Protein AF-A0A7S3DMK3-F1 (afdb_monomer_lite)

Sequence (253 aa):
VTKEFLLTFVSDYLVAIWSIFPALMHVLTNPRCPRPVLLVAVDFLQELINHARIGVVGQVDLEDDEEAIPTIRAVLVSMPDAVLDRLVDLLYVPRLGPDSLEYLDPVHNIVTRVTTLKLLGGYDATIDTDVRDRTLDVLVPLLELDSPRMAARLGKSPSGVRTRLWDALVPILTSGVGRNEATVLGAQLFRELSKAPENRSGLEYVQSRLVELASRDNRVAHLVWNHLYPIPSNDVVGGEEEADGGDGTELVA

Structure (mmCIF, N/CA/C/O backbone):
data_AF-A0A7S3DMK3-F1
#
_entry.id   AF-A0A7S3DMK3-F1
#
loop_
_atom_site.group_PDB
_atom_site.id
_atom_site.type_symbol
_atom_site.label_atom_id
_atom_site.label_alt_id
_atom_site.label_comp_id
_atom_site.label_asym_id
_atom_site.label_entity_id
_atom_site.label_seq_id
_atom_site.pdbx_PDB_ins_code
_atom_site.Cartn_x
_atom_site.Cartn_y
_atom_site.Cartn_z
_atom_site.occupancy
_atom_site.B_iso_or_equiv
_atom_site.auth_seq_id
_atom_site.auth_comp_id
_atom_site.auth_asym_id
_atom_site.auth_atom_id
_atom_site.pdbx_PDB_model_num
ATOM 1 N N . VAL A 1 1 ? 13.768 8.794 -34.260 1.00 58.84 1 VAL A N 1
ATOM 2 C CA . VAL A 1 1 ? 13.003 8.055 -33.232 1.00 58.84 1 VAL A CA 1
ATOM 3 C C . VAL A 1 1 ? 12.456 9.076 -32.249 1.00 58.84 1 VAL A C 1
ATOM 5 O O . VAL A 1 1 ? 13.198 9.984 -31.898 1.00 58.84 1 VAL A O 1
ATOM 8 N N . THR A 1 2 ? 11.169 9.034 -31.898 1.00 78.50 2 THR A N 1
ATOM 9 C CA . THR A 1 2 ? 10.600 9.999 -30.941 1.00 78.50 2 THR A CA 1
ATOM 10 C C . THR A 1 2 ? 10.863 9.543 -29.508 1.00 78.50 2 THR A C 1
ATOM 12 O O . THR A 1 2 ? 10.897 8.347 -29.223 1.00 78.50 2 THR A O 1
ATOM 15 N N . LYS A 1 3 ? 11.023 10.501 -28.590 1.00 68.38 3 LYS A N 1
ATOM 16 C CA . LYS A 1 3 ? 11.179 10.236 -27.151 1.00 68.38 3 LYS A CA 1
ATOM 17 C C . LYS A 1 3 ? 10.037 9.379 -26.593 1.00 68.38 3 LYS A C 1
ATOM 19 O O . LYS A 1 3 ? 10.277 8.490 -25.790 1.00 68.38 3 LYS A O 1
ATOM 24 N N . GLU A 1 4 ? 8.811 9.628 -27.047 1.00 67.06 4 GLU A N 1
ATOM 25 C CA . GLU A 1 4 ? 7.634 8.843 -26.656 1.00 67.06 4 GLU A CA 1
ATOM 26 C C . GLU A 1 4 ? 7.750 7.377 -27.080 1.00 67.06 4 GLU A C 1
ATOM 28 O O . GLU A 1 4 ? 7.487 6.497 -26.271 1.00 67.06 4 GLU A O 1
ATOM 33 N N . PHE A 1 5 ? 8.225 7.103 -28.299 1.00 74.06 5 PHE A N 1
ATOM 34 C CA . PHE A 1 5 ? 8.414 5.733 -28.775 1.00 74.06 5 PHE A CA 1
ATOM 35 C C . PHE A 1 5 ? 9.453 4.972 -27.939 1.00 74.06 5 PHE A C 1
ATOM 37 O O . PHE A 1 5 ? 9.214 3.825 -27.572 1.00 74.06 5 PHE A O 1
ATOM 44 N N . LEU A 1 6 ? 10.576 5.616 -27.598 1.00 67.25 6 LEU A N 1
ATOM 45 C CA . LEU A 1 6 ? 11.609 5.015 -26.745 1.00 67.25 6 LEU A CA 1
ATOM 46 C C . LEU A 1 6 ? 11.085 4.724 -25.337 1.00 67.25 6 LEU A C 1
ATOM 48 O O . LEU A 1 6 ? 11.311 3.638 -24.816 1.00 67.25 6 LEU A O 1
ATOM 52 N N . LEU A 1 7 ? 10.335 5.654 -24.741 1.00 69.06 7 LEU A N 1
ATOM 53 C CA . LEU A 1 7 ? 9.740 5.455 -23.418 1.00 69.06 7 LEU A CA 1
ATOM 54 C C . LEU A 1 7 ? 8.737 4.298 -23.404 1.00 69.06 7 LEU A C 1
ATOM 56 O O . LEU A 1 7 ? 8.765 3.487 -22.481 1.00 69.06 7 LEU A O 1
ATOM 60 N N . THR A 1 8 ? 7.881 4.193 -24.423 1.00 71.81 8 THR A N 1
ATOM 61 C CA . THR A 1 8 ? 6.932 3.078 -24.537 1.00 71.81 8 THR A CA 1
ATOM 62 C C . THR A 1 8 ? 7.661 1.751 -24.725 1.00 71.81 8 THR A C 1
ATOM 64 O O . THR A 1 8 ? 7.401 0.810 -23.984 1.00 71.81 8 THR A O 1
ATOM 67 N N . PHE A 1 9 ? 8.633 1.687 -25.638 1.00 74.75 9 PHE A N 1
ATOM 68 C CA . PHE A 1 9 ? 9.391 0.465 -25.908 1.00 74.75 9 PHE A CA 1
ATOM 69 C C . PHE A 1 9 ? 10.177 -0.028 -24.682 1.00 74.75 9 PHE A C 1
ATOM 71 O O . PHE A 1 9 ? 10.144 -1.213 -24.354 1.00 74.75 9 PHE A O 1
ATOM 78 N N . VAL A 1 10 ? 10.844 0.881 -23.965 1.00 69.62 10 VAL A N 1
ATOM 79 C CA . VAL A 1 10 ? 11.586 0.554 -22.737 1.00 69.62 10 VAL A CA 1
ATOM 80 C C . VAL A 1 10 ? 10.637 0.130 -21.614 1.00 69.62 10 VAL A C 1
ATOM 82 O O . VAL A 1 10 ? 10.927 -0.833 -20.907 1.00 69.62 10 VAL A O 1
ATOM 85 N N . SER A 1 11 ? 9.483 0.789 -21.471 1.00 68.00 11 SER A N 1
ATOM 86 C CA . SER A 1 11 ? 8.443 0.382 -20.518 1.00 68.00 11 SER A CA 1
ATOM 87 C C . SER A 1 11 ? 7.950 -1.039 -20.802 1.00 68.00 11 SER A C 1
ATOM 89 O O . SER A 1 11 ? 7.892 -1.862 -19.891 1.00 68.00 11 SER A O 1
ATOM 91 N N . ASP A 1 12 ? 7.658 -1.360 -22.062 1.00 71.94 12 ASP A N 1
ATOM 92 C CA . ASP A 1 12 ? 7.199 -2.693 -22.466 1.00 71.94 12 ASP A CA 1
ATOM 93 C C . ASP A 1 12 ? 8.272 -3.762 -22.208 1.00 71.94 12 ASP A C 1
ATOM 95 O O . ASP A 1 12 ? 7.970 -4.855 -21.722 1.00 71.94 12 ASP A O 1
ATOM 99 N N . TYR A 1 13 ? 9.544 -3.436 -22.456 1.00 71.38 13 TYR A N 1
ATOM 100 C CA . TYR A 1 13 ? 10.673 -4.319 -22.164 1.00 71.38 13 TYR A CA 1
ATOM 101 C C . TYR A 1 13 ? 10.862 -4.562 -20.656 1.00 71.38 13 TYR A C 1
ATOM 103 O O . TYR A 1 13 ? 11.095 -5.690 -20.220 1.00 71.38 13 TYR A O 1
ATOM 111 N N . LEU A 1 14 ? 10.699 -3.529 -19.828 1.00 68.25 14 LEU A N 1
ATOM 112 C CA . LEU A 1 14 ? 10.752 -3.640 -18.368 1.00 68.25 14 LEU A CA 1
ATOM 113 C C . LEU A 1 14 ? 9.585 -4.461 -17.802 1.00 68.25 14 LEU A C 1
ATOM 115 O O . LEU A 1 14 ? 9.780 -5.276 -16.896 1.00 68.25 14 LEU A O 1
ATOM 119 N N . VAL A 1 15 ? 8.387 -4.310 -18.370 1.00 66.62 15 VAL A N 1
ATOM 120 C CA . VAL A 1 15 ? 7.235 -5.172 -18.067 1.00 66.62 15 VAL A CA 1
ATOM 121 C C . VAL A 1 15 ? 7.526 -6.621 -18.476 1.00 66.62 15 VAL A C 1
ATOM 123 O O . VAL A 1 15 ? 7.212 -7.549 -17.726 1.00 66.62 15 VAL A O 1
ATOM 126 N N . ALA A 1 16 ? 8.199 -6.839 -19.610 1.00 62.66 16 ALA A N 1
ATOM 127 C CA . ALA A 1 16 ? 8.647 -8.168 -20.012 1.00 62.66 16 ALA A CA 1
ATOM 128 C C . ALA A 1 16 ? 9.661 -8.761 -19.015 1.00 62.66 16 ALA A C 1
ATOM 130 O O . ALA A 1 16 ? 9.569 -9.946 -18.708 1.00 62.66 16 ALA A O 1
ATOM 131 N N . ILE A 1 17 ? 10.554 -7.975 -18.408 1.00 67.56 17 ILE A N 1
ATOM 132 C CA . ILE A 1 17 ? 11.454 -8.476 -17.351 1.00 67.56 17 ILE A CA 1
ATOM 133 C C . ILE A 1 17 ? 10.680 -8.943 -16.112 1.00 67.56 17 ILE A C 1
ATOM 135 O O . ILE A 1 17 ? 11.010 -9.981 -15.541 1.00 67.56 17 ILE A O 1
ATOM 139 N N . TRP A 1 18 ? 9.596 -8.269 -15.727 1.00 72.06 18 TRP A N 1
ATOM 140 C CA . TRP A 1 18 ? 8.711 -8.773 -14.666 1.00 72.06 18 TRP A CA 1
ATOM 141 C C . TRP A 1 18 ? 8.065 -10.118 -15.011 1.00 72.06 18 TRP A C 1
ATOM 143 O O . TRP A 1 18 ? 7.838 -10.938 -14.119 1.00 72.06 18 TRP A O 1
ATOM 153 N N . SER A 1 19 ? 7.837 -10.391 -16.298 1.00 59.78 19 SER A N 1
ATOM 154 C CA . SER A 1 19 ? 7.392 -11.709 -16.760 1.00 59.78 19 SER A CA 1
ATOM 155 C C . SER A 1 19 ? 8.470 -12.800 -16.635 1.00 59.78 19 SER A C 1
ATOM 157 O O . SER A 1 19 ? 8.120 -13.978 -16.587 1.00 59.78 19 SER A O 1
ATOM 159 N N . ILE A 1 20 ? 9.753 -12.421 -16.500 1.00 59.00 20 ILE A N 1
ATOM 160 C CA . ILE A 1 20 ? 10.900 -13.308 -16.204 1.00 59.00 20 ILE A CA 1
ATOM 161 C C . ILE A 1 20 ? 10.994 -13.640 -14.701 1.00 59.00 20 ILE A C 1
ATOM 163 O O . ILE A 1 20 ? 11.595 -14.650 -14.335 1.00 59.00 20 ILE A O 1
ATOM 167 N N . PHE A 1 21 ? 10.283 -12.907 -13.831 1.00 69.44 21 PHE A N 1
ATOM 168 C CA . PHE A 1 21 ? 10.034 -13.275 -12.427 1.00 69.44 21 PHE A CA 1
ATOM 169 C C . PHE A 1 21 ? 8.645 -13.926 -12.213 1.00 69.44 21 PHE A C 1
ATOM 171 O O . PHE A 1 21 ? 7.931 -13.554 -11.271 1.00 69.44 21 PHE A O 1
ATOM 178 N N . PRO A 1 22 ? 8.201 -14.908 -13.030 1.00 70.00 22 PRO A N 1
ATOM 179 C CA . PRO A 1 22 ? 6.818 -15.369 -13.011 1.00 70.00 22 PRO A CA 1
ATOM 180 C C . PRO A 1 22 ? 6.451 -16.032 -11.683 1.00 70.00 22 PRO A C 1
ATOM 182 O O . PRO A 1 22 ? 5.289 -15.995 -11.296 1.00 70.00 22 PRO A O 1
ATOM 185 N N . ALA A 1 23 ? 7.423 -16.578 -10.944 1.00 76.12 23 ALA A N 1
ATOM 186 C CA . ALA A 1 23 ? 7.190 -17.138 -9.617 1.00 76.12 23 ALA A CA 1
ATOM 187 C C . ALA A 1 23 ? 6.746 -16.066 -8.607 1.00 76.12 23 ALA A C 1
ATOM 189 O O . ALA A 1 23 ? 5.749 -16.262 -7.916 1.00 76.12 23 ALA A O 1
ATOM 190 N N . LEU A 1 24 ? 7.432 -14.918 -8.560 1.00 79.88 24 LEU A N 1
ATOM 191 C CA . LEU A 1 24 ? 7.080 -13.824 -7.653 1.00 79.88 24 LEU A CA 1
ATOM 192 C C . LEU A 1 24 ? 5.735 -13.208 -8.042 1.00 79.88 24 LEU A C 1
ATOM 194 O O . LEU A 1 24 ? 4.866 -13.026 -7.192 1.00 79.88 24 LEU A O 1
ATOM 198 N N . MET A 1 25 ? 5.538 -12.956 -9.339 1.00 79.81 25 MET A N 1
ATOM 199 C CA . MET A 1 25 ? 4.286 -12.414 -9.864 1.00 79.81 25 MET A CA 1
ATOM 200 C C . MET A 1 25 ? 3.111 -13.344 -9.529 1.00 79.81 25 MET A C 1
ATOM 202 O O . MET A 1 25 ? 2.093 -12.910 -8.986 1.00 79.81 25 MET A O 1
ATOM 206 N N . HIS A 1 26 ? 3.266 -14.645 -9.794 1.00 81.19 26 HIS A N 1
ATOM 207 C CA . HIS A 1 26 ? 2.246 -15.648 -9.510 1.00 81.19 26 HIS A CA 1
ATOM 208 C C . HIS A 1 26 ? 1.930 -15.723 -8.016 1.00 81.19 26 HIS A C 1
ATOM 210 O O . HIS A 1 26 ? 0.762 -15.745 -7.644 1.00 81.19 26 HIS A O 1
ATOM 216 N N . VAL A 1 27 ? 2.947 -15.729 -7.154 1.00 82.94 27 VAL A N 1
ATOM 217 C CA . VAL A 1 27 ? 2.760 -15.778 -5.699 1.00 82.94 27 VAL A CA 1
ATOM 218 C C . VAL A 1 27 ? 2.025 -14.544 -5.188 1.00 82.94 27 VAL A C 1
ATOM 220 O O . VAL A 1 27 ? 1.082 -14.694 -4.411 1.00 82.94 27 VAL A O 1
ATOM 223 N N . LEU A 1 28 ? 2.423 -13.348 -5.629 1.00 81.50 28 LEU A N 1
ATOM 224 C CA . LEU A 1 28 ? 1.809 -12.105 -5.176 1.00 81.50 28 LEU A CA 1
ATOM 225 C C . LEU A 1 28 ? 0.357 -12.031 -5.640 1.00 81.50 28 LEU A C 1
ATOM 227 O O . LEU A 1 28 ? -0.525 -11.860 -4.804 1.00 81.50 28 LEU A O 1
ATOM 231 N N . THR A 1 29 ? 0.086 -12.231 -6.931 1.00 80.69 29 THR A N 1
ATOM 232 C CA . THR A 1 29 ? -1.259 -12.051 -7.511 1.00 80.69 29 THR A CA 1
ATOM 233 C C . THR A 1 29 ? -2.228 -13.197 -7.258 1.00 80.69 29 THR A C 1
ATOM 235 O O . THR A 1 29 ? -3.435 -12.998 -7.383 1.00 80.69 29 THR A O 1
ATOM 238 N N . ASN A 1 30 ? -1.755 -14.386 -6.874 1.00 79.31 30 ASN A N 1
ATOM 239 C CA . ASN A 1 30 ? -2.640 -15.510 -6.601 1.00 79.31 30 ASN A CA 1
ATOM 240 C C . ASN A 1 30 ? -3.436 -15.265 -5.301 1.00 79.31 30 ASN A C 1
ATOM 242 O O . ASN A 1 30 ? -2.870 -15.290 -4.203 1.00 79.31 30 ASN A O 1
ATOM 246 N N . PRO A 1 31 ? -4.773 -15.108 -5.373 1.00 69.19 31 PRO A N 1
ATOM 247 C CA . PRO A 1 31 ? -5.593 -14.839 -4.196 1.00 69.19 31 PRO A CA 1
ATOM 248 C C . PRO A 1 31 ? -5.662 -16.028 -3.230 1.00 69.19 31 PRO A C 1
ATOM 250 O O . PRO A 1 31 ? -6.076 -15.853 -2.091 1.00 69.19 31 PRO A O 1
ATOM 253 N N . ARG A 1 32 ? -5.270 -17.232 -3.669 1.00 72.81 32 ARG A N 1
ATOM 254 C CA . ARG A 1 32 ? -5.231 -18.461 -2.861 1.00 72.81 32 ARG A CA 1
ATOM 255 C C . ARG A 1 32 ? -3.849 -18.741 -2.271 1.00 72.81 32 ARG A C 1
ATOM 257 O O . ARG A 1 32 ? -3.660 -19.795 -1.668 1.00 72.81 32 ARG A O 1
ATOM 264 N N . CYS A 1 33 ? -2.886 -17.844 -2.475 1.00 76.94 33 CYS A N 1
ATOM 265 C CA . CYS A 1 33 ? -1.546 -18.013 -1.944 1.00 76.94 33 CYS A CA 1
ATOM 266 C C . CYS A 1 33 ? -1.576 -18.049 -0.402 1.00 76.94 33 CYS A C 1
ATOM 268 O O . CYS A 1 33 ? -2.158 -17.147 0.212 1.00 76.94 33 CYS A O 1
ATOM 270 N N . PRO A 1 34 ? -0.975 -19.067 0.245 1.00 80.69 34 PRO A N 1
ATOM 271 C CA . PRO A 1 34 ? -0.881 -19.112 1.697 1.00 80.69 34 PRO A CA 1
ATOM 272 C C . PRO A 1 34 ? -0.141 -17.892 2.254 1.00 80.69 34 PRO A C 1
ATOM 274 O O . PRO A 1 34 ? 0.877 -17.467 1.711 1.00 80.69 34 PRO A O 1
ATOM 277 N N . ARG A 1 35 ? -0.607 -17.368 3.392 1.00 80.06 35 ARG A N 1
ATOM 278 C CA . ARG A 1 35 ? -0.007 -16.198 4.055 1.00 80.06 35 ARG A CA 1
ATOM 279 C C . ARG A 1 35 ? 1.497 -16.319 4.331 1.00 80.06 35 ARG A C 1
ATOM 281 O O . ARG A 1 35 ? 2.196 -15.357 4.031 1.00 80.06 35 ARG A O 1
ATOM 288 N N . PRO A 1 36 ? 2.033 -17.469 4.793 1.00 81.62 36 PRO A N 1
ATOM 289 C CA . PRO A 1 36 ? 3.478 -17.610 4.975 1.00 81.62 36 PRO A CA 1
ATOM 290 C C . PRO A 1 36 ? 4.264 -17.425 3.672 1.00 81.62 36 PRO A C 1
ATOM 292 O O . PRO A 1 36 ? 5.351 -16.862 3.675 1.00 81.62 36 PRO A O 1
ATOM 295 N N . VAL A 1 37 ? 3.701 -17.866 2.545 1.00 82.81 37 VAL A N 1
ATOM 296 C CA . VAL A 1 37 ? 4.334 -17.733 1.227 1.00 82.81 37 VAL A CA 1
ATOM 297 C C . VAL A 1 37 ? 4.266 -16.282 0.744 1.00 82.81 37 VAL A C 1
ATOM 299 O O . VAL A 1 37 ? 5.237 -15.780 0.184 1.00 82.81 37 VAL A O 1
ATOM 302 N N . LEU A 1 38 ? 3.156 -15.582 1.015 1.00 84.50 38 LEU A N 1
ATOM 303 C CA . LEU A 1 38 ? 3.047 -14.143 0.758 1.00 84.50 38 LEU A CA 1
ATOM 304 C C . LEU A 1 38 ? 4.068 -13.340 1.569 1.00 84.50 38 LEU A C 1
ATOM 306 O O . LEU A 1 38 ? 4.688 -12.448 1.004 1.00 84.50 38 LEU A O 1
ATOM 310 N N . LEU A 1 39 ? 4.290 -13.675 2.844 1.00 85.62 39 LEU A N 1
ATOM 311 C CA . LEU A 1 39 ? 5.316 -13.021 3.665 1.00 85.62 39 LEU A CA 1
ATOM 312 C C . LEU A 1 39 ? 6.706 -13.164 3.045 1.00 85.62 39 LEU A C 1
ATOM 314 O O . LEU A 1 39 ? 7.392 -12.166 2.875 1.00 85.62 39 LEU A O 1
ATOM 318 N N . VAL A 1 40 ? 7.084 -14.372 2.617 1.00 86.06 40 VAL A N 1
ATOM 319 C CA . VAL A 1 40 ? 8.377 -14.604 1.950 1.00 86.06 40 VAL A CA 1
ATOM 320 C C . VAL A 1 40 ? 8.498 -13.798 0.651 1.00 86.06 40 VAL A C 1
ATOM 322 O O . VAL A 1 40 ? 9.564 -13.268 0.349 1.00 86.06 40 VAL A O 1
ATOM 325 N N . ALA A 1 41 ? 7.417 -13.677 -0.122 1.00 87.44 41 ALA A N 1
ATOM 326 C CA . ALA A 1 41 ? 7.416 -12.873 -1.343 1.00 87.44 41 ALA A CA 1
ATOM 327 C C . ALA A 1 41 ? 7.540 -11.366 -1.070 1.00 87.44 41 ALA A C 1
ATOM 329 O O . ALA A 1 41 ? 8.247 -10.673 -1.800 1.00 87.44 41 ALA A O 1
ATOM 330 N N . VAL A 1 42 ? 6.871 -10.867 -0.028 1.00 89.12 42 VAL A N 1
ATOM 331 C CA . VAL A 1 42 ? 6.975 -9.471 0.418 1.00 89.12 42 VAL A CA 1
ATOM 332 C C . VAL A 1 42 ? 8.383 -9.183 0.945 1.00 89.12 42 VAL A C 1
ATOM 334 O O . VAL A 1 42 ? 8.963 -8.178 0.550 1.00 89.12 42 VAL A O 1
ATOM 337 N N . ASP A 1 43 ? 8.977 -10.089 1.726 1.00 88.44 43 ASP A N 1
ATOM 338 C CA . ASP A 1 43 ? 10.361 -9.970 2.212 1.00 88.44 43 ASP A CA 1
ATOM 339 C C . ASP A 1 43 ? 11.366 -9.926 1.059 1.00 88.44 43 ASP A C 1
ATOM 341 O O . ASP A 1 43 ? 12.271 -9.096 1.032 1.00 88.44 43 ASP A O 1
ATOM 345 N N . PHE A 1 44 ? 11.191 -10.804 0.069 1.00 88.94 44 PHE A N 1
ATOM 346 C CA . PHE A 1 44 ? 12.033 -10.806 -1.121 1.00 88.94 44 PHE A CA 1
ATOM 347 C C . PHE A 1 44 ? 11.926 -9.481 -1.888 1.00 88.94 44 PHE A C 1
ATOM 349 O O . PHE A 1 44 ? 12.934 -8.934 -2.334 1.00 88.94 44 PHE A O 1
ATOM 356 N N . LEU A 1 45 ? 10.712 -8.940 -2.019 1.00 89.19 45 LEU A N 1
ATOM 357 C CA . LEU A 1 45 ? 10.488 -7.657 -2.676 1.00 89.19 45 LEU A CA 1
ATOM 358 C C . LEU A 1 45 ? 11.093 -6.491 -1.881 1.00 89.19 45 LEU A C 1
ATOM 360 O O . LEU A 1 45 ? 11.680 -5.591 -2.479 1.00 89.19 45 LEU A O 1
ATOM 364 N N . GLN A 1 46 ? 10.999 -6.525 -0.551 1.00 90.12 46 GLN A N 1
ATOM 365 C CA . GLN A 1 46 ? 11.656 -5.562 0.328 1.00 90.12 46 GLN A CA 1
ATOM 366 C C . GLN A 1 46 ? 13.171 -5.572 0.103 1.00 90.12 46 GLN A C 1
ATOM 368 O O . GLN A 1 46 ? 13.772 -4.511 -0.059 1.00 90.12 46 GLN A O 1
ATOM 373 N N . GLU A 1 47 ? 13.784 -6.752 0.014 1.00 88.38 47 GLU A N 1
ATOM 374 C CA . GLU A 1 47 ? 15.225 -6.865 -0.201 1.00 88.38 47 GLU A CA 1
ATOM 375 C C . GLU A 1 47 ? 15.653 -6.367 -1.587 1.00 88.38 47 GLU A C 1
ATOM 377 O O . GLU A 1 47 ? 16.648 -5.651 -1.716 1.00 88.38 47 GLU A O 1
ATOM 382 N N . LEU A 1 48 ? 14.858 -6.638 -2.627 1.00 86.25 48 LEU A N 1
ATOM 383 C CA . LEU A 1 48 ? 15.076 -6.049 -3.951 1.00 86.25 48 LEU A CA 1
ATOM 384 C C . LEU A 1 48 ? 15.038 -4.517 -3.914 1.00 86.25 48 LEU A C 1
ATOM 386 O O . LEU A 1 48 ? 15.873 -3.861 -4.541 1.00 86.25 48 LEU A O 1
ATOM 390 N N . ILE A 1 49 ? 14.093 -3.938 -3.171 1.00 88.38 49 ILE A N 1
ATOM 391 C CA . ILE A 1 49 ? 13.996 -2.486 -3.009 1.00 88.38 49 ILE A CA 1
ATOM 392 C C . ILE A 1 49 ? 15.192 -1.945 -2.221 1.00 88.38 49 ILE A C 1
ATOM 394 O O . ILE A 1 49 ? 15.765 -0.929 -2.617 1.00 88.38 49 ILE A O 1
ATOM 398 N N . ASN A 1 50 ? 15.627 -2.631 -1.163 1.00 87.06 50 ASN A N 1
ATOM 399 C CA . ASN A 1 50 ? 16.826 -2.262 -0.410 1.00 87.06 50 ASN A CA 1
ATOM 400 C C . ASN A 1 50 ? 18.058 -2.215 -1.324 1.00 87.06 50 ASN A C 1
ATOM 402 O O . ASN A 1 50 ? 18.771 -1.210 -1.344 1.00 87.06 50 ASN A O 1
ATOM 406 N N . HIS A 1 51 ? 18.262 -3.241 -2.154 1.00 83.44 51 HIS A N 1
ATOM 407 C CA . HIS A 1 51 ? 19.336 -3.258 -3.149 1.00 83.44 51 HIS A CA 1
ATOM 408 C C . HIS A 1 51 ? 19.226 -2.107 -4.154 1.00 83.44 51 HIS A C 1
ATOM 410 O O . HIS A 1 51 ? 20.229 -1.458 -4.460 1.00 83.44 51 HIS A O 1
ATOM 416 N N . ALA A 1 52 ? 18.016 -1.802 -4.629 1.00 82.50 52 ALA A N 1
ATOM 417 C CA . ALA A 1 52 ? 17.790 -0.684 -5.539 1.00 82.50 52 ALA A CA 1
ATOM 418 C C . ALA A 1 52 ? 18.103 0.677 -4.902 1.00 82.50 52 ALA A C 1
ATOM 420 O O . ALA A 1 52 ? 18.590 1.567 -5.595 1.00 82.50 52 ALA A O 1
ATOM 421 N N . ARG A 1 53 ? 17.870 0.842 -3.593 1.00 78.06 53 ARG A N 1
ATOM 422 C CA . ARG A 1 53 ? 18.208 2.067 -2.849 1.00 78.06 53 ARG A CA 1
ATOM 423 C C . ARG A 1 53 ? 19.706 2.216 -2.612 1.00 78.06 53 ARG A C 1
ATOM 425 O O . ARG A 1 53 ? 20.220 3.323 -2.728 1.00 78.06 53 ARG A O 1
ATOM 432 N N . ILE A 1 54 ? 20.413 1.126 -2.312 1.00 70.50 54 ILE A N 1
ATOM 433 C CA . ILE A 1 54 ? 21.870 1.150 -2.097 1.00 70.50 54 ILE A CA 1
ATOM 434 C C . ILE A 1 54 ? 22.600 1.574 -3.381 1.00 70.50 54 ILE A C 1
ATOM 436 O O . ILE A 1 54 ? 23.547 2.358 -3.316 1.00 70.50 54 ILE A O 1
ATOM 440 N N . GLY A 1 55 ? 22.108 1.148 -4.550 1.00 57.34 55 GLY A N 1
ATOM 441 C CA . GLY A 1 55 ? 22.640 1.567 -5.853 1.00 57.34 55 GLY A CA 1
ATOM 442 C C . GLY A 1 55 ? 22.589 3.081 -6.114 1.00 57.34 55 GLY A C 1
ATOM 443 O O . GLY A 1 55 ? 23.356 3.578 -6.931 1.00 57.34 55 GLY A O 1
ATOM 444 N N . VAL A 1 56 ? 21.753 3.836 -5.389 1.00 53.59 56 VAL A N 1
ATOM 445 C CA . VAL A 1 56 ? 21.617 5.300 -5.527 1.00 53.59 56 VAL A CA 1
ATOM 446 C C . VAL A 1 56 ? 22.765 6.063 -4.851 1.00 53.59 56 VAL A C 1
ATOM 448 O O . VAL A 1 56 ? 23.056 7.190 -5.233 1.00 53.59 56 VAL A O 1
ATOM 451 N N . VAL A 1 57 ? 23.453 5.466 -3.871 1.00 47.62 57 VAL A N 1
ATOM 452 C CA . VAL A 1 57 ? 24.538 6.137 -3.124 1.00 47.62 57 VAL A CA 1
ATOM 453 C C . VAL A 1 57 ? 25.900 5.986 -3.826 1.00 47.62 57 VAL A C 1
ATOM 455 O O . VAL A 1 57 ? 26.834 6.720 -3.515 1.00 47.62 57 VAL A O 1
ATOM 458 N N . GLY A 1 58 ? 26.020 5.060 -4.787 1.00 46.03 58 GLY A N 1
ATOM 459 C CA . GLY A 1 58 ? 27.298 4.687 -5.408 1.00 46.03 58 GLY A CA 1
ATOM 460 C C . GLY A 1 58 ? 27.466 4.999 -6.898 1.00 46.03 58 GLY A C 1
ATOM 461 O O . GLY A 1 58 ? 28.586 4.883 -7.385 1.00 46.03 58 GLY A O 1
ATOM 462 N N . GLN A 1 59 ? 26.414 5.377 -7.629 1.00 42.81 59 GLN A N 1
ATOM 463 C CA . GLN A 1 59 ? 26.510 5.663 -9.066 1.00 42.81 59 GLN A CA 1
ATOM 464 C C . GLN A 1 59 ? 26.009 7.070 -9.386 1.00 42.81 59 GLN A C 1
ATOM 466 O O . GLN A 1 59 ? 24.834 7.309 -9.657 1.00 42.81 59 GLN A O 1
ATOM 471 N N . VAL A 1 60 ? 26.965 7.994 -9.322 1.00 46.56 60 VAL A N 1
ATOM 472 C CA . VAL A 1 60 ? 26.995 9.211 -10.131 1.00 46.56 60 VAL A CA 1
ATOM 473 C C . VAL A 1 60 ? 27.398 8.750 -11.538 1.00 46.56 60 VAL A C 1
ATOM 475 O O . VAL A 1 60 ? 28.353 7.989 -11.664 1.00 46.56 60 VAL A O 1
ATOM 478 N N . ASP A 1 61 ? 26.639 9.161 -12.550 1.00 46.00 61 ASP A N 1
ATOM 479 C CA . ASP A 1 61 ? 26.910 8.970 -13.982 1.00 46.00 61 ASP A CA 1
ATOM 480 C C . ASP A 1 61 ? 26.898 7.519 -14.504 1.00 46.00 61 ASP A C 1
ATOM 482 O O . ASP A 1 61 ? 27.911 6.827 -14.565 1.00 46.00 61 ASP A O 1
ATOM 486 N N . LEU A 1 62 ? 25.735 7.082 -14.992 1.00 46.84 62 LEU A N 1
ATOM 487 C CA . LEU A 1 62 ? 25.684 6.174 -16.136 1.00 46.84 62 LEU A CA 1
ATOM 488 C C . LEU A 1 62 ? 24.834 6.853 -17.205 1.00 46.84 62 LEU A C 1
ATOM 490 O O . LEU A 1 62 ? 23.608 6.907 -17.112 1.00 46.84 62 LEU A O 1
ATOM 494 N N . GLU A 1 63 ? 25.551 7.463 -18.144 1.00 44.84 63 GLU A N 1
ATOM 495 C CA . GLU A 1 63 ? 25.044 7.975 -19.408 1.00 44.84 63 GLU A CA 1
ATOM 496 C C . GLU A 1 63 ? 24.287 6.874 -20.171 1.00 44.84 63 GLU A C 1
ATOM 498 O O . GLU A 1 63 ? 24.512 5.679 -19.971 1.00 44.84 63 GLU A O 1
ATOM 503 N N . ASP A 1 64 ? 23.357 7.313 -21.015 1.00 48.06 64 ASP A N 1
ATOM 504 C CA . ASP A 1 64 ? 22.459 6.518 -21.850 1.00 48.06 64 ASP A CA 1
ATOM 505 C C . ASP A 1 64 ? 23.190 5.476 -22.732 1.00 48.06 64 ASP A C 1
ATOM 507 O O . ASP A 1 64 ? 23.462 5.727 -23.906 1.00 48.06 64 ASP A O 1
ATOM 511 N N . ASP A 1 65 ? 23.455 4.277 -22.207 1.00 49.12 65 ASP A N 1
ATOM 512 C CA . ASP A 1 65 ? 23.792 3.105 -23.024 1.00 49.12 65 ASP A CA 1
ATOM 513 C C . ASP A 1 65 ? 22.499 2.371 -23.422 1.00 49.12 65 ASP A C 1
ATOM 515 O O . ASP A 1 65 ? 21.846 1.720 -22.602 1.00 49.12 65 ASP A O 1
ATOM 519 N N . GLU A 1 66 ? 22.134 2.444 -24.707 1.00 47.66 66 GLU A N 1
ATOM 520 C CA . GLU A 1 66 ? 20.959 1.778 -25.307 1.00 47.66 66 GLU A CA 1
ATOM 521 C C . GLU A 1 66 ? 20.992 0.229 -25.201 1.00 47.66 66 GLU A C 1
ATOM 523 O O . GLU A 1 66 ? 19.989 -0.429 -25.479 1.00 47.66 66 GLU A O 1
ATOM 528 N N . GLU A 1 67 ? 22.105 -0.363 -24.744 1.00 50.75 67 GLU A N 1
ATOM 529 C CA . GLU A 1 67 ? 22.279 -1.803 -24.467 1.00 50.75 67 GLU A CA 1
ATOM 530 C C . GLU A 1 67 ? 22.394 -2.146 -22.966 1.00 50.75 67 GLU A C 1
ATOM 532 O O . GLU A 1 67 ? 22.629 -3.303 -22.601 1.00 50.75 67 GLU A O 1
ATOM 537 N N . ALA A 1 68 ? 22.227 -1.174 -22.064 1.00 58.34 68 ALA A N 1
ATOM 538 C CA . ALA A 1 68 ? 22.390 -1.408 -20.635 1.00 58.34 68 ALA A CA 1
ATOM 539 C C . ALA A 1 68 ? 21.300 -2.342 -20.080 1.00 58.34 68 ALA A C 1
ATOM 541 O O . ALA A 1 68 ? 20.096 -2.119 -20.240 1.00 58.34 68 ALA A O 1
ATOM 542 N N . ILE A 1 69 ? 21.730 -3.391 -19.368 1.00 58.41 69 ILE A N 1
ATOM 543 C CA . ILE A 1 69 ? 20.837 -4.260 -18.593 1.00 58.41 69 ILE A CA 1
ATOM 544 C C . ILE A 1 69 ? 20.013 -3.366 -17.660 1.00 58.41 69 ILE A C 1
ATOM 546 O O . ILE A 1 69 ? 20.603 -2.591 -16.900 1.00 58.41 69 ILE A O 1
ATOM 550 N N . PRO A 1 70 ? 18.672 -3.464 -17.669 1.00 65.25 70 PRO A N 1
ATOM 551 C CA . PRO A 1 70 ? 17.873 -2.556 -16.873 1.00 65.25 70 PRO A CA 1
ATOM 552 C C . PRO A 1 70 ? 18.199 -2.682 -15.393 1.00 65.25 70 PRO A C 1
ATOM 554 O O . PRO A 1 70 ? 18.222 -3.780 -14.831 1.00 65.25 70 PRO A O 1
ATOM 557 N N . THR A 1 71 ? 18.461 -1.541 -14.758 1.00 77.62 71 THR A N 1
ATOM 558 C CA . THR A 1 71 ? 18.781 -1.509 -13.332 1.00 77.62 71 THR A CA 1
ATOM 559 C C . THR A 1 71 ? 17.605 -2.043 -12.513 1.00 77.62 71 THR A C 1
ATOM 561 O O . THR A 1 71 ? 16.441 -1.908 -12.899 1.00 77.62 71 THR A O 1
ATOM 564 N N . ILE A 1 72 ? 17.888 -2.604 -11.333 1.00 78.50 72 ILE A N 1
ATOM 565 C CA . ILE A 1 72 ? 16.849 -3.097 -10.408 1.00 78.50 72 ILE A CA 1
ATOM 566 C C . ILE A 1 72 ? 15.826 -1.987 -10.112 1.00 78.50 72 ILE A C 1
ATOM 568 O O . ILE A 1 72 ? 14.626 -2.242 -10.051 1.00 78.50 72 ILE A O 1
ATOM 572 N N . ARG A 1 73 ? 16.281 -0.730 -10.018 1.00 81.44 73 ARG A N 1
ATOM 573 C CA . ARG A 1 73 ? 15.404 0.437 -9.880 1.00 81.44 73 ARG A CA 1
ATOM 574 C C . ARG A 1 73 ? 14.462 0.596 -11.073 1.00 81.44 73 ARG A C 1
ATOM 576 O O . ARG A 1 73 ? 13.269 0.749 -10.851 1.00 81.44 73 ARG A O 1
ATOM 583 N N . ALA A 1 74 ? 14.963 0.550 -12.308 1.00 78.69 74 ALA A N 1
ATOM 584 C CA . ALA A 1 74 ? 14.125 0.682 -13.503 1.00 78.69 74 ALA A CA 1
ATOM 585 C C . ALA A 1 74 ? 13.046 -0.414 -13.567 1.00 78.69 74 ALA A C 1
ATOM 587 O O . ALA A 1 74 ? 11.886 -0.127 -13.875 1.00 78.69 74 ALA A O 1
ATOM 588 N N . VAL A 1 75 ? 13.408 -1.644 -13.183 1.00 80.44 75 VAL A N 1
ATOM 589 C CA . VAL A 1 75 ? 12.469 -2.766 -13.051 1.00 80.44 75 VAL A CA 1
ATOM 590 C C . VAL A 1 75 ? 11.410 -2.467 -11.985 1.00 80.44 75 VAL A C 1
ATOM 592 O O . VAL A 1 75 ? 10.221 -2.558 -12.273 1.00 80.44 75 VAL A O 1
ATOM 595 N N . LEU A 1 76 ? 11.800 -2.053 -10.775 1.00 85.31 76 LEU A N 1
ATOM 596 C CA . LEU A 1 76 ? 10.862 -1.763 -9.680 1.00 85.31 76 LEU A CA 1
ATOM 597 C C . LEU A 1 76 ? 9.941 -0.569 -9.970 1.00 85.31 76 LEU A C 1
ATOM 599 O O . LEU A 1 76 ? 8.754 -0.621 -9.661 1.00 85.31 76 LEU A O 1
ATOM 603 N N . VAL A 1 77 ? 10.454 0.490 -10.598 1.00 85.00 77 VAL A N 1
ATOM 604 C CA . VAL A 1 77 ? 9.649 1.654 -11.000 1.00 85.00 77 VAL A CA 1
ATOM 605 C C . VAL A 1 77 ? 8.617 1.266 -12.058 1.0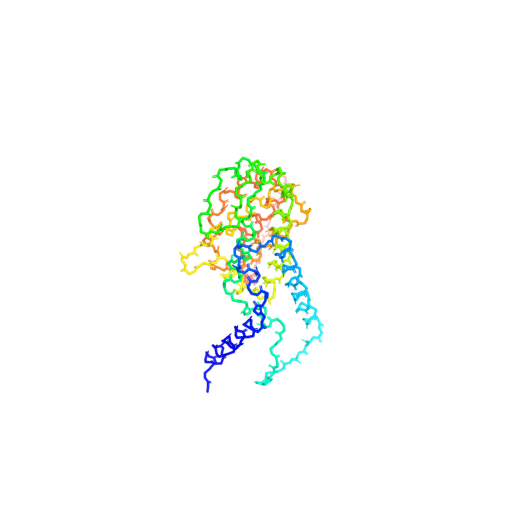0 85.00 77 VAL A C 1
ATOM 607 O O . VAL A 1 77 ? 7.498 1.773 -12.051 1.00 85.00 77 VAL A O 1
ATOM 610 N N . SER A 1 78 ? 8.941 0.295 -12.908 1.00 82.00 78 SER A N 1
ATOM 611 C CA . SER A 1 78 ? 8.039 -0.234 -13.936 1.00 82.00 78 SER A CA 1
ATOM 612 C C . SER A 1 78 ? 7.240 -1.452 -13.463 1.00 82.00 78 SER A C 1
ATOM 614 O O . SER A 1 78 ? 6.773 -2.243 -14.280 1.00 82.00 78 SER A O 1
ATOM 616 N N . MET A 1 79 ? 7.077 -1.624 -12.144 1.00 85.75 79 MET A N 1
ATOM 617 C CA . MET A 1 79 ? 6.273 -2.704 -11.569 1.00 85.75 79 MET A CA 1
ATOM 618 C C . MET A 1 79 ? 4.866 -2.729 -12.190 1.00 85.75 79 MET A C 1
ATOM 620 O O . MET A 1 79 ? 4.240 -1.671 -12.267 1.00 85.75 79 MET A O 1
ATOM 624 N N . PRO A 1 80 ? 4.341 -3.896 -12.607 1.00 85.62 80 PRO A N 1
ATOM 625 C CA . PRO A 1 80 ? 3.005 -3.990 -13.183 1.00 85.62 80 PRO A CA 1
ATOM 626 C C . PRO A 1 80 ? 1.919 -3.523 -12.210 1.00 85.62 80 PRO A C 1
ATOM 628 O O . PRO A 1 80 ? 1.959 -3.862 -11.025 1.00 85.62 80 PRO A O 1
ATOM 631 N N . ASP A 1 81 ? 0.897 -2.831 -12.720 1.00 85.12 81 ASP A N 1
ATOM 632 C CA . ASP A 1 81 ? -0.211 -2.328 -11.894 1.00 85.12 81 ASP A CA 1
ATOM 633 C C . ASP A 1 81 ? -0.935 -3.456 -11.146 1.00 85.12 81 ASP A C 1
ATOM 635 O O . ASP A 1 81 ? -1.293 -3.284 -9.991 1.00 85.12 81 ASP A O 1
ATOM 639 N N . ALA A 1 82 ? -1.036 -4.655 -11.731 1.00 83.50 82 ALA A N 1
ATOM 640 C CA . ALA A 1 82 ? -1.607 -5.823 -11.054 1.00 83.50 82 ALA A CA 1
ATOM 641 C C . ALA A 1 82 ? -0.859 -6.208 -9.760 1.00 83.50 82 ALA A C 1
ATOM 643 O O . ALA A 1 82 ? -1.471 -6.705 -8.814 1.00 83.50 82 ALA A O 1
ATOM 644 N N . VAL A 1 83 ? 0.458 -5.979 -9.699 1.00 86.56 83 VAL A N 1
ATOM 645 C CA . VAL A 1 83 ? 1.256 -6.203 -8.484 1.00 86.56 83 VAL A CA 1
ATOM 646 C C . VAL A 1 83 ? 1.018 -5.070 -7.486 1.00 86.56 83 VAL A C 1
ATOM 648 O O . VAL A 1 83 ? 0.824 -5.345 -6.305 1.00 86.56 83 VAL A O 1
ATOM 651 N N . LEU A 1 84 ? 0.957 -3.815 -7.944 1.00 88.25 84 LEU A N 1
ATOM 652 C CA . LEU A 1 84 ? 0.637 -2.666 -7.088 1.00 88.25 84 LEU A CA 1
ATOM 653 C C . LEU A 1 84 ? -0.761 -2.788 -6.469 1.00 88.25 84 LEU A C 1
ATOM 655 O O . LEU A 1 84 ? -0.920 -2.615 -5.265 1.00 88.25 84 LEU A O 1
ATOM 659 N N . ASP A 1 85 ? -1.765 -3.135 -7.270 1.00 86.75 85 ASP A N 1
ATOM 660 C CA . ASP A 1 85 ? -3.142 -3.393 -6.842 1.00 86.75 85 ASP A CA 1
ATOM 661 C C . ASP A 1 85 ? -3.177 -4.472 -5.772 1.00 86.75 85 ASP A C 1
ATOM 663 O O . ASP A 1 85 ? -3.803 -4.314 -4.724 1.00 86.75 85 ASP A O 1
ATOM 667 N N . ARG A 1 86 ? -2.405 -5.533 -5.991 1.00 85.88 86 ARG A N 1
ATOM 668 C CA . ARG A 1 86 ? -2.301 -6.616 -5.037 1.00 85.88 86 ARG A CA 1
ATOM 669 C C . ARG A 1 86 ? -1.635 -6.201 -3.729 1.00 85.88 86 ARG A C 1
ATOM 671 O O . ARG A 1 86 ? -2.120 -6.600 -2.677 1.00 85.88 86 ARG A O 1
ATOM 678 N N . LEU A 1 87 ? -0.563 -5.409 -3.765 1.00 89.44 87 LEU A N 1
ATOM 679 C CA . LEU A 1 87 ? 0.054 -4.850 -2.555 1.00 89.44 87 LEU A CA 1
ATOM 680 C C . LEU A 1 87 ? -0.940 -3.950 -1.806 1.00 89.44 87 LEU A C 1
ATOM 682 O O . LEU A 1 87 ? -1.044 -4.035 -0.587 1.00 89.44 87 LEU A O 1
ATOM 686 N N . VAL A 1 88 ? -1.744 -3.151 -2.512 1.00 89.00 88 VAL A N 1
ATOM 687 C CA . VAL A 1 88 ? -2.826 -2.381 -1.877 1.00 89.00 88 VAL A CA 1
ATOM 688 C C . VAL A 1 88 ? -3.838 -3.301 -1.202 1.00 89.00 88 VAL A C 1
ATOM 690 O O . VAL A 1 88 ? -4.252 -3.034 -0.075 1.00 89.00 88 VAL A O 1
ATOM 693 N N . ASP A 1 89 ? -4.216 -4.404 -1.838 1.00 84.38 89 ASP A N 1
ATOM 694 C CA . ASP A 1 89 ? -5.134 -5.339 -1.206 1.00 84.38 89 ASP A CA 1
ATOM 695 C C . ASP A 1 89 ? -4.536 -6.024 0.039 1.00 84.38 89 ASP A C 1
ATOM 697 O O . ASP A 1 89 ? -5.270 -6.340 0.974 1.00 84.38 89 ASP A O 1
ATOM 701 N N . LEU A 1 90 ? -3.215 -6.245 0.086 1.00 86.12 90 LEU A N 1
ATOM 702 C CA . LEU A 1 90 ? -2.535 -6.758 1.283 1.00 86.12 90 LEU A CA 1
ATOM 703 C C . LEU A 1 90 ? -2.531 -5.739 2.435 1.00 86.12 90 LEU A C 1
ATOM 705 O O . LEU A 1 90 ? -2.486 -6.143 3.597 1.00 86.12 90 LEU A O 1
ATOM 709 N N . LEU A 1 91 ? -2.634 -4.434 2.146 1.00 84.81 91 LEU A N 1
ATOM 710 C CA . LEU A 1 91 ? -2.910 -3.427 3.178 1.00 84.81 91 LEU A CA 1
ATOM 711 C C . LEU A 1 91 ? -4.345 -3.532 3.705 1.00 84.81 91 LEU A C 1
ATOM 713 O O . LEU A 1 91 ? -4.606 -3.264 4.879 1.00 84.81 91 LEU A O 1
ATOM 717 N N . TYR A 1 92 ? -5.273 -3.933 2.840 1.00 76.44 92 TYR A N 1
ATOM 718 C CA . TYR A 1 92 ? -6.695 -4.065 3.132 1.00 76.44 92 TYR A CA 1
ATOM 719 C C . TYR A 1 92 ? -7.031 -5.444 3.739 1.00 76.44 92 TYR A C 1
ATOM 721 O O . TYR A 1 92 ? -7.966 -6.135 3.336 1.00 76.44 92 TYR A O 1
ATOM 729 N N . VAL A 1 93 ? -6.255 -5.868 4.737 1.00 69.81 93 VAL A N 1
ATOM 730 C CA . VAL A 1 93 ? -6.540 -7.072 5.528 1.00 69.81 93 VAL A CA 1
ATOM 731 C C . VAL A 1 93 ? -7.222 -6.637 6.833 1.00 69.81 93 VAL A C 1
ATOM 733 O O . VAL A 1 93 ? -6.581 -5.993 7.674 1.00 69.81 93 VAL A O 1
ATOM 736 N N . PRO A 1 94 ? -8.529 -6.922 7.018 1.00 58.12 94 PRO A N 1
ATOM 737 C CA . PRO A 1 94 ? -9.250 -6.493 8.203 1.00 58.12 94 PRO A CA 1
ATOM 738 C C . PRO A 1 94 ? -8.740 -7.243 9.428 1.00 58.12 94 PRO A C 1
ATOM 740 O O . PRO A 1 94 ? -8.440 -8.436 9.396 1.00 58.12 94 PRO A O 1
ATOM 743 N N . ARG A 1 95 ? -8.644 -6.508 10.531 1.00 61.31 95 ARG A N 1
ATOM 744 C CA . ARG A 1 95 ? -8.168 -7.017 11.819 1.00 61.31 95 ARG A CA 1
ATOM 745 C C . ARG A 1 95 ? -9.161 -8.009 12.386 1.00 61.31 95 ARG A C 1
ATOM 747 O O . ARG A 1 95 ? -10.358 -7.755 12.287 1.00 61.31 95 ARG A O 1
ATOM 754 N N . LEU 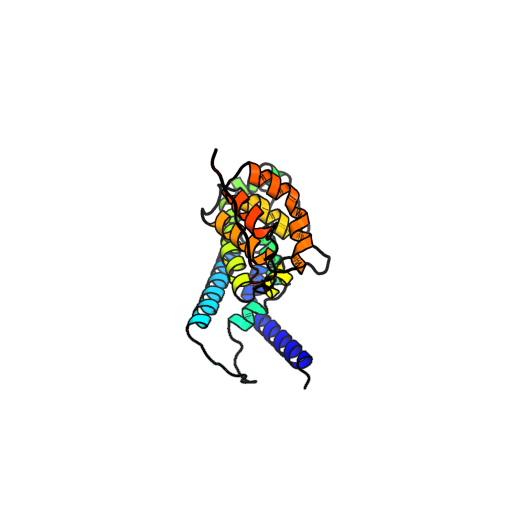A 1 96 ? -8.681 -9.031 13.100 1.00 55.34 96 LEU A N 1
ATOM 755 C CA . LEU A 1 96 ? -9.560 -9.777 13.997 1.00 55.34 96 LEU A CA 1
ATOM 756 C C . LEU A 1 96 ? -10.240 -8.811 14.976 1.00 55.34 96 LEU A C 1
ATOM 758 O O . LEU A 1 96 ? -9.601 -8.176 15.810 1.00 55.34 96 LEU A O 1
ATOM 762 N N . GLY A 1 97 ? -11.550 -8.706 14.827 1.00 53.94 97 GLY A N 1
ATOM 763 C CA . GLY A 1 97 ? -12.433 -7.759 15.493 1.00 53.94 97 GLY A CA 1
ATOM 764 C C . GLY A 1 97 ? -13.860 -7.925 14.961 1.00 53.94 97 GLY A C 1
ATOM 765 O O . GLY A 1 97 ? -14.068 -8.739 14.053 1.00 53.94 97 GLY A O 1
ATOM 766 N N . PRO A 1 98 ? -14.846 -7.181 15.486 1.00 52.69 98 PRO A N 1
ATOM 767 C CA . PRO A 1 98 ? -16.239 -7.267 15.031 1.00 52.69 98 PRO A CA 1
ATOM 768 C C . PRO A 1 98 ? -16.345 -7.144 13.503 1.00 52.69 98 PRO A C 1
ATOM 770 O O . PRO A 1 98 ? -16.986 -7.964 12.848 1.00 52.69 98 PRO A O 1
ATOM 773 N N . ASP A 1 99 ? -15.564 -6.224 12.936 1.00 50.81 99 ASP A N 1
ATOM 774 C CA . ASP A 1 99 ? -15.529 -5.925 11.504 1.00 50.81 99 ASP A CA 1
ATOM 775 C C . ASP A 1 99 ? -15.045 -7.114 10.647 1.00 50.81 99 ASP A C 1
ATOM 777 O O . ASP A 1 99 ? -15.553 -7.338 9.551 1.00 50.81 99 ASP A O 1
ATOM 781 N N . SER A 1 100 ? -14.121 -7.953 11.142 1.00 55.16 100 SER A N 1
ATOM 782 C CA . SER A 1 100 ? -13.663 -9.161 10.415 1.00 55.16 100 SER A CA 1
ATOM 783 C C . SER A 1 100 ? -14.675 -10.307 10.368 1.00 55.16 100 SER A C 1
ATOM 785 O O . SER A 1 100 ? -14.527 -11.228 9.559 1.00 55.16 100 SER A O 1
ATOM 787 N N . LEU A 1 101 ? -15.685 -10.286 11.243 1.00 53.56 101 LEU A N 1
ATOM 788 C CA . LEU A 1 101 ? -16.738 -11.305 11.288 1.00 53.56 101 LEU A CA 1
ATOM 789 C C . LEU A 1 101 ? -17.857 -11.010 10.277 1.00 53.56 101 LEU A C 1
ATOM 791 O O . LEU A 1 101 ? -18.521 -11.943 9.799 1.00 53.56 101 LEU A O 1
ATOM 795 N N . GLU A 1 102 ? -18.034 -9.730 9.942 1.00 48.84 102 GLU A N 1
ATOM 796 C CA . GLU A 1 102 ? -19.082 -9.209 9.060 1.00 48.84 102 GLU A CA 1
ATOM 797 C C . GLU A 1 102 ? -18.592 -8.925 7.631 1.00 48.84 102 GLU A C 1
ATOM 799 O O . GLU A 1 102 ? -19.401 -8.910 6.703 1.00 48.84 102 GLU A O 1
ATOM 804 N N . TYR A 1 103 ? -17.281 -8.766 7.417 1.00 50.12 103 TYR A N 1
ATOM 805 C CA . TYR A 1 103 ? -16.739 -8.409 6.107 1.00 50.12 103 TYR A CA 1
ATOM 806 C C . TYR A 1 103 ? -16.777 -9.565 5.086 1.00 50.12 103 TYR A C 1
ATOM 808 O O . TYR A 1 103 ? -16.236 -10.652 5.313 1.00 50.12 103 TYR A O 1
ATOM 816 N N . LEU A 1 104 ? -17.389 -9.303 3.927 1.00 48.22 104 LEU A N 1
ATOM 817 C CA . LEU A 1 104 ? -17.475 -10.193 2.765 1.00 48.22 104 LEU A CA 1
ATOM 818 C C . LEU A 1 104 ? -16.983 -9.440 1.523 1.00 48.22 104 LEU A C 1
ATOM 820 O O . LEU A 1 104 ? -17.716 -8.620 0.976 1.00 48.22 104 LEU A O 1
ATOM 824 N N . ASP A 1 105 ? -15.777 -9.755 1.046 1.00 47.22 105 ASP A N 1
ATOM 825 C CA . ASP A 1 105 ? -15.371 -9.402 -0.318 1.00 47.22 105 ASP A CA 1
ATOM 826 C C . ASP A 1 105 ? -15.430 -10.656 -1.207 1.00 47.22 105 ASP A C 1
ATOM 828 O O . ASP A 1 105 ? -14.608 -11.562 -1.052 1.00 47.22 105 ASP A O 1
ATOM 832 N N . PRO A 1 106 ? -16.408 -10.749 -2.127 1.00 43.44 106 PRO A N 1
ATOM 833 C CA . PRO A 1 106 ? -16.547 -11.896 -3.017 1.00 43.44 106 PRO A CA 1
ATOM 834 C C . PRO A 1 106 ? -15.499 -11.923 -4.140 1.00 43.44 106 PRO A C 1
ATOM 836 O O . PRO A 1 106 ? -15.345 -12.955 -4.792 1.00 43.44 106 PRO A O 1
ATOM 839 N N . VAL A 1 107 ? -14.799 -10.812 -4.395 1.00 46.56 107 VAL A N 1
ATOM 840 C CA . VAL A 1 107 ? -13.870 -10.668 -5.525 1.00 46.56 107 VAL A CA 1
ATOM 841 C C . VAL A 1 107 ? -12.443 -10.997 -5.100 1.00 46.56 107 VAL A C 1
ATOM 843 O O . VAL A 1 107 ? -11.725 -11.696 -5.815 1.00 46.56 107 VAL A O 1
ATOM 846 N N . HIS A 1 108 ? -12.039 -10.560 -3.908 1.00 48.59 108 HIS A N 1
ATOM 847 C CA . HIS A 1 108 ? -10.689 -10.769 -3.411 1.00 48.59 108 HIS A CA 1
ATOM 848 C C . HIS A 1 108 ? -10.747 -11.669 -2.183 1.00 48.59 108 HIS A C 1
ATOM 850 O O . HIS A 1 108 ? -11.091 -11.253 -1.081 1.00 48.59 108 HIS A O 1
ATOM 856 N N . ASN A 1 109 ? -10.350 -12.930 -2.367 1.00 46.06 109 ASN A N 1
ATOM 857 C CA . ASN A 1 109 ? -10.300 -13.965 -1.323 1.00 46.06 109 ASN A CA 1
ATOM 858 C C . ASN A 1 109 ? -9.172 -13.725 -0.291 1.00 46.06 109 ASN A C 1
ATOM 860 O O . ASN A 1 109 ? -8.557 -14.650 0.230 1.00 46.06 109 ASN A O 1
ATOM 864 N N . ILE A 1 110 ? -8.847 -12.455 -0.071 1.00 48.88 110 ILE A N 1
ATOM 865 C CA . ILE A 1 110 ? -7.805 -11.926 0.800 1.00 48.88 110 ILE A CA 1
ATOM 866 C C . ILE A 1 110 ? -8.390 -11.709 2.185 1.00 48.88 110 ILE A C 1
ATOM 868 O O . ILE A 1 110 ? -7.645 -11.686 3.149 1.00 48.88 110 ILE A O 1
ATOM 872 N N . VAL A 1 111 ? -9.713 -11.622 2.318 1.00 49.28 111 VAL A N 1
ATOM 873 C CA . VAL A 1 111 ? -10.365 -11.580 3.619 1.00 49.28 111 VAL A CA 1
ATOM 874 C C . VAL A 1 111 ? -11.043 -12.907 3.873 1.00 49.28 111 VAL A C 1
ATOM 876 O O . VAL A 1 111 ? -12.209 -13.149 3.564 1.00 49.28 111 VAL A O 1
ATOM 879 N N . THR A 1 112 ? -10.283 -13.814 4.464 1.00 49.88 112 THR A N 1
ATOM 880 C CA . THR A 1 112 ? -10.856 -15.006 5.049 1.00 49.88 112 THR A CA 1
ATOM 881 C C . THR A 1 112 ? -11.675 -14.599 6.263 1.00 49.88 112 THR A C 1
ATOM 883 O O . THR A 1 112 ? -11.089 -14.398 7.319 1.00 49.88 112 THR A O 1
ATOM 886 N N . ARG A 1 113 ? -13.013 -14.563 6.151 1.00 54.16 113 ARG A N 1
ATOM 887 C CA . ARG A 1 113 ? -13.914 -14.547 7.319 1.00 54.16 113 ARG A CA 1
ATOM 888 C C . ARG A 1 113 ? -13.331 -15.493 8.366 1.00 54.16 113 ARG A C 1
ATOM 890 O O . ARG A 1 113 ? -13.138 -16.684 8.059 1.00 54.16 113 ARG A O 1
ATOM 897 N N . VAL A 1 114 ? -12.942 -14.959 9.523 1.00 55.44 114 VAL A N 1
ATOM 898 C CA . VAL A 1 114 ? -12.306 -15.755 10.574 1.00 55.44 114 VAL A CA 1
ATOM 899 C C . VAL A 1 114 ? -13.423 -16.527 11.250 1.00 55.44 114 VAL A C 1
ATOM 901 O O . VAL A 1 114 ? -14.070 -16.071 12.185 1.00 55.44 114 VAL A O 1
ATOM 904 N N . THR A 1 115 ? -13.738 -17.684 10.679 1.00 61.28 115 THR A N 1
ATOM 905 C CA . THR A 1 115 ? -14.709 -18.595 11.264 1.00 61.28 115 THR A CA 1
ATOM 906 C C . THR A 1 115 ? -14.074 -19.281 12.464 1.00 61.28 115 THR A C 1
ATOM 908 O O . THR A 1 115 ? -12.864 -19.514 12.502 1.00 61.28 115 THR A O 1
ATOM 911 N N . THR A 1 116 ? -14.898 -19.676 13.430 1.00 63.66 116 THR A N 1
ATOM 912 C CA . THR A 1 116 ? -14.470 -20.512 14.562 1.00 63.66 116 THR A CA 1
ATOM 913 C C . THR A 1 116 ? -13.713 -21.760 14.102 1.00 63.66 116 THR A C 1
ATOM 915 O O . THR A 1 116 ? -12.745 -22.159 14.739 1.00 63.66 116 THR A O 1
ATOM 918 N N . LEU A 1 117 ? -14.074 -22.321 12.944 1.00 61.41 117 LEU A N 1
ATOM 919 C CA . LEU A 1 117 ? -13.373 -23.448 12.322 1.00 61.41 117 LEU A CA 1
ATOM 920 C C . LEU A 1 117 ? -11.922 -23.140 11.920 1.00 61.41 117 LEU A C 1
ATOM 922 O O . LEU A 1 117 ? -11.080 -24.023 12.030 1.00 61.41 117 LEU A O 1
ATOM 926 N N . LYS A 1 118 ? -11.601 -21.915 11.480 1.00 63.81 118 LYS A N 1
ATOM 927 C CA . LYS A 1 118 ? -10.212 -21.540 11.156 1.00 63.81 118 LYS A CA 1
ATOM 928 C C . LYS A 1 118 ? -9.359 -21.456 12.410 1.00 63.81 118 LYS A C 1
ATOM 930 O O . LYS A 1 118 ? -8.262 -22.000 12.426 1.00 63.81 118 LYS A O 1
ATOM 935 N N . LEU A 1 119 ? -9.893 -20.846 13.466 1.00 65.38 119 LEU A N 1
ATOM 936 C CA . LEU A 1 119 ? -9.211 -20.753 14.759 1.00 65.38 119 LEU A CA 1
ATOM 937 C C . LEU A 1 119 ? -8.986 -22.142 15.374 1.00 65.38 119 LEU A C 1
ATOM 939 O O . LEU A 1 119 ? -7.880 -22.449 15.806 1.00 65.38 119 LEU A O 1
ATOM 943 N N . LEU A 1 120 ? -9.997 -23.017 15.332 1.00 68.50 120 LEU A N 1
ATOM 944 C CA . LEU A 1 120 ? -9.872 -24.414 15.770 1.00 68.50 120 LEU A CA 1
ATOM 945 C C . LEU A 1 120 ? -8.897 -25.225 14.902 1.00 68.50 120 LEU A C 1
ATOM 947 O O . LEU A 1 120 ? -8.283 -26.168 15.389 1.00 68.50 120 LEU A O 1
ATOM 951 N N . GLY A 1 121 ? -8.738 -24.850 13.632 1.00 65.69 121 GLY A N 1
ATOM 952 C CA . GLY A 1 121 ? -7.763 -25.419 12.704 1.00 65.69 121 GLY A CA 1
ATOM 953 C C . GLY A 1 121 ? -6.341 -24.864 12.844 1.00 65.69 121 GLY A C 1
ATOM 954 O O . GLY A 1 121 ? -5.503 -25.183 12.005 1.00 65.69 121 GLY A O 1
ATOM 955 N N . GLY A 1 122 ? -6.062 -24.036 13.858 1.00 66.19 122 GLY A N 1
A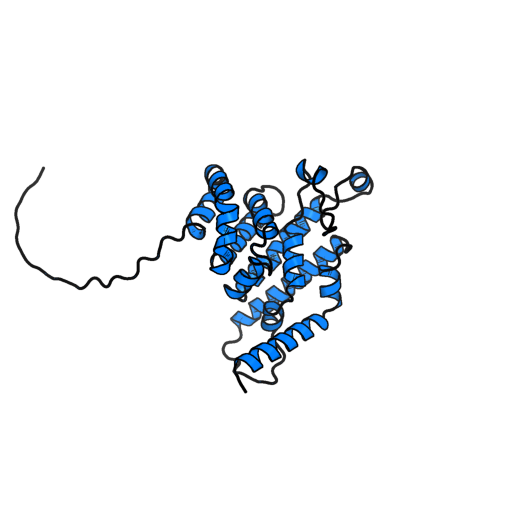TOM 956 C CA . GLY A 1 122 ? -4.728 -23.482 14.112 1.00 66.19 122 GLY A CA 1
ATOM 957 C C . GLY A 1 122 ? -4.368 -22.258 13.267 1.00 66.19 122 GLY A C 1
ATOM 958 O O . GLY A 1 122 ? -3.187 -21.966 13.099 1.00 66.19 122 GLY A O 1
ATOM 959 N N . TYR A 1 123 ? -5.354 -21.545 12.713 1.00 70.12 123 TYR A N 1
ATOM 960 C CA . TYR A 1 123 ? -5.112 -20.269 12.039 1.00 70.12 123 TYR A CA 1
ATOM 961 C C . TYR A 1 123 ? -4.581 -19.222 13.024 1.00 70.12 123 TYR A C 1
ATOM 963 O O . TYR A 1 123 ? -5.253 -18.882 14.001 1.00 70.12 123 TYR A O 1
ATOM 971 N N . ASP A 1 124 ? -3.400 -18.689 12.723 1.00 72.38 124 ASP A N 1
ATOM 972 C CA . ASP A 1 124 ? -2.794 -17.598 13.472 1.00 72.38 124 ASP A CA 1
ATOM 973 C C . ASP A 1 124 ? -3.286 -16.247 12.943 1.00 72.38 124 ASP A C 1
ATOM 975 O O . ASP A 1 124 ? -2.951 -15.826 11.841 1.00 72.38 124 ASP A O 1
ATOM 979 N N . ALA A 1 125 ? -4.079 -15.564 13.760 1.00 68.38 125 ALA A N 1
ATOM 980 C CA . ALA A 1 125 ? -4.602 -14.226 13.514 1.00 68.38 125 ALA A CA 1
ATOM 981 C C . ALA A 1 125 ? -3.517 -13.161 13.269 1.00 68.38 125 ALA A C 1
ATOM 983 O O . ALA A 1 125 ? -3.774 -12.166 12.589 1.00 68.38 125 ALA A O 1
ATOM 984 N N . THR A 1 126 ? -2.322 -13.346 13.833 1.00 75.31 126 THR A N 1
ATOM 985 C CA . THR A 1 126 ? -1.230 -12.368 13.752 1.00 75.31 126 THR A CA 1
ATOM 986 C C . THR A 1 126 ? -0.580 -12.331 12.371 1.00 75.31 126 THR A C 1
ATOM 988 O O . THR A 1 126 ? -0.061 -11.295 11.959 1.00 75.31 126 THR A O 1
ATOM 991 N N . ILE A 1 127 ? -0.705 -13.411 11.592 1.00 77.12 127 ILE A N 1
ATOM 992 C CA . ILE A 1 127 ? -0.103 -13.494 10.259 1.00 77.12 127 ILE A CA 1
ATOM 993 C C . ILE A 1 127 ? -0.701 -12.475 9.283 1.00 77.12 127 ILE 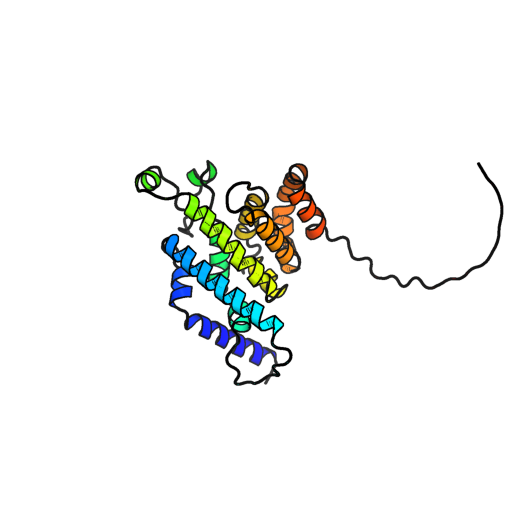A C 1
ATOM 995 O O . ILE A 1 127 ? -0.024 -11.978 8.388 1.00 77.12 127 ILE A O 1
ATOM 999 N N . ASP A 1 128 ? -1.975 -12.137 9.468 1.00 76.81 128 ASP A N 1
ATOM 1000 C CA . ASP A 1 128 ? -2.696 -11.178 8.639 1.00 76.81 128 ASP A CA 1
ATOM 1001 C C . ASP A 1 128 ? -2.274 -9.738 8.966 1.00 76.81 128 ASP A C 1
ATOM 1003 O O . ASP A 1 128 ? -2.098 -8.920 8.059 1.00 76.81 128 ASP A O 1
ATOM 1007 N N . THR A 1 129 ? -2.024 -9.440 10.247 1.00 77.56 129 THR A N 1
ATOM 1008 C CA . THR A 1 129 ? -1.415 -8.166 10.654 1.00 77.56 129 THR A CA 1
ATOM 1009 C C . THR A 1 129 ? 0.037 -8.052 10.198 1.00 77.56 129 THR A C 1
ATOM 1011 O O . THR A 1 129 ? 0.435 -6.976 9.759 1.00 77.56 129 THR A O 1
ATOM 1014 N N . ASP A 1 130 ? 0.794 -9.150 10.208 1.00 83.75 130 ASP A N 1
ATOM 1015 C CA . ASP A 1 130 ? 2.181 -9.170 9.736 1.00 83.75 130 ASP A CA 1
ATOM 1016 C C . ASP A 1 130 ? 2.274 -8.931 8.228 1.00 83.75 130 ASP A C 1
ATOM 1018 O O . ASP A 1 130 ? 3.099 -8.137 7.785 1.00 83.75 130 ASP A O 1
ATOM 1022 N N . VAL A 1 131 ? 1.406 -9.563 7.429 1.00 84.62 131 VAL A N 1
ATOM 1023 C CA . VAL A 1 131 ? 1.360 -9.336 5.974 1.00 84.62 131 VAL A CA 1
ATOM 1024 C C . VAL A 1 131 ? 1.068 -7.870 5.666 1.00 84.62 131 VAL A C 1
ATOM 1026 O O . VAL A 1 131 ? 1.754 -7.275 4.834 1.00 84.62 131 VAL A O 1
ATOM 1029 N N . ARG A 1 132 ? 0.095 -7.269 6.359 1.00 86.56 132 ARG A N 1
ATOM 1030 C CA . ARG A 1 132 ? -0.228 -5.845 6.216 1.00 86.56 132 ARG A CA 1
ATOM 1031 C C . ARG A 1 132 ? 0.971 -4.963 6.558 1.00 86.56 132 ARG A C 1
ATOM 1033 O O . ARG A 1 132 ? 1.336 -4.097 5.767 1.00 86.56 132 ARG A O 1
ATOM 1040 N N . ASP A 1 133 ? 1.579 -5.178 7.721 1.00 87.12 133 ASP A N 1
ATOM 1041 C CA . ASP A 1 133 ? 2.651 -4.316 8.222 1.00 87.12 133 ASP A CA 1
ATOM 1042 C C . ASP A 1 133 ? 3.920 -4.446 7.363 1.00 87.12 133 ASP A C 1
ATOM 1044 O O . ASP A 1 133 ? 4.514 -3.434 7.005 1.00 87.12 133 ASP A O 1
ATOM 1048 N N . ARG A 1 134 ? 4.281 -5.657 6.916 1.00 89.12 134 ARG A N 1
ATOM 1049 C CA . ARG A 1 134 ? 5.400 -5.856 5.973 1.00 89.12 134 ARG A CA 1
ATOM 1050 C C . ARG A 1 134 ? 5.121 -5.302 4.580 1.00 89.12 134 ARG A C 1
ATOM 1052 O O . ARG A 1 134 ? 6.037 -4.920 3.862 1.00 89.12 134 ARG A O 1
ATOM 1059 N N . THR A 1 135 ? 3.857 -5.202 4.184 1.00 91.31 135 THR A N 1
ATOM 1060 C CA . THR A 1 135 ? 3.514 -4.537 2.923 1.00 91.31 135 THR A CA 1
ATOM 1061 C C . THR A 1 135 ? 3.821 -3.036 2.983 1.00 91.31 135 THR A C 1
ATOM 1063 O O . THR A 1 135 ? 4.205 -2.454 1.969 1.00 91.31 135 THR A O 1
ATOM 1066 N N . LEU A 1 136 ? 3.735 -2.401 4.160 1.00 91.19 136 LEU A N 1
ATOM 1067 C CA . LEU A 1 136 ? 4.184 -1.013 4.340 1.00 91.19 136 LEU A CA 1
ATOM 1068 C C . LEU A 1 136 ? 5.706 -0.879 4.185 1.00 91.19 136 LEU A C 1
ATOM 1070 O O . LEU A 1 136 ? 6.154 0.090 3.571 1.00 91.19 136 LEU A O 1
ATOM 1074 N N . ASP A 1 137 ? 6.473 -1.867 4.668 1.00 90.69 137 ASP A N 1
ATOM 1075 C CA . ASP A 1 137 ? 7.936 -1.941 4.504 1.00 90.69 137 ASP A CA 1
ATOM 1076 C C . ASP A 1 137 ? 8.361 -2.002 3.021 1.00 90.69 137 ASP A C 1
ATOM 1078 O O . ASP A 1 137 ? 9.474 -1.613 2.672 1.00 90.69 137 ASP A O 1
ATOM 1082 N N . VAL A 1 138 ? 7.468 -2.454 2.134 1.00 92.00 138 VAL A N 1
ATOM 1083 C CA . VAL A 1 138 ? 7.665 -2.474 0.677 1.00 92.00 138 VAL A CA 1
ATOM 1084 C C . VAL A 1 138 ? 7.146 -1.201 0.018 1.00 92.00 138 VAL A C 1
ATOM 1086 O O . VAL A 1 138 ? 7.848 -0.585 -0.782 1.00 92.00 138 VAL A O 1
ATOM 1089 N N . LEU A 1 139 ? 5.905 -0.806 0.316 1.00 92.62 139 LEU A N 1
ATOM 1090 C CA . LEU A 1 139 ? 5.255 0.297 -0.385 1.00 92.62 139 LEU A CA 1
ATOM 1091 C C . LEU A 1 139 ? 5.964 1.618 -0.117 1.00 92.62 139 LEU A C 1
ATOM 1093 O O . LEU A 1 139 ? 6.262 2.329 -1.068 1.00 92.62 139 LEU A O 1
ATOM 1097 N N . VAL A 1 140 ? 6.288 1.938 1.138 1.00 92.06 140 VAL A N 1
ATOM 1098 C CA . VAL A 1 140 ? 6.916 3.226 1.467 1.00 92.06 140 VAL A CA 1
ATOM 1099 C C . VAL A 1 140 ? 8.215 3.434 0.680 1.00 92.06 140 VAL A C 1
ATOM 1101 O O . VAL A 1 140 ? 8.295 4.423 -0.053 1.00 92.06 140 VAL A O 1
ATOM 1104 N N . PRO A 1 141 ? 9.202 2.517 0.724 1.00 90.88 141 PRO A N 1
ATOM 1105 C CA . PRO A 1 141 ? 10.437 2.719 -0.022 1.00 90.88 141 PRO A CA 1
ATOM 1106 C C . PRO A 1 141 ? 10.233 2.631 -1.541 1.00 90.88 141 PRO A C 1
ATOM 1108 O O . PRO A 1 141 ? 10.957 3.289 -2.284 1.00 90.88 141 PRO A O 1
ATOM 1111 N N . LEU A 1 142 ? 9.232 1.881 -2.022 1.00 90.44 142 LEU A N 1
ATOM 1112 C CA . LEU A 1 142 ? 8.868 1.849 -3.441 1.00 90.44 142 LEU A CA 1
ATOM 1113 C C . LEU A 1 142 ? 8.355 3.209 -3.941 1.00 90.44 142 LEU A C 1
ATOM 1115 O O . LEU A 1 142 ? 8.742 3.627 -5.032 1.00 90.44 142 LEU A O 1
ATOM 1119 N N . LEU A 1 143 ? 7.531 3.923 -3.161 1.00 90.38 143 LEU A N 1
ATOM 1120 C CA . LEU A 1 143 ? 7.126 5.291 -3.513 1.00 90.38 143 LEU A CA 1
ATOM 1121 C C . LEU A 1 143 ? 8.329 6.237 -3.526 1.00 90.38 143 LEU A C 1
ATOM 1123 O O . LEU A 1 143 ? 8.422 7.081 -4.413 1.00 90.38 143 LEU A O 1
ATOM 1127 N N . GLU A 1 144 ? 9.260 6.087 -2.582 1.00 88.06 144 GLU A N 1
ATOM 1128 C CA . GLU A 1 144 ? 10.460 6.928 -2.506 1.00 88.06 144 GLU A CA 1
ATOM 1129 C C . GLU A 1 144 ? 11.391 6.763 -3.719 1.00 88.06 144 GLU A C 1
ATOM 1131 O O . GLU A 1 144 ? 12.093 7.711 -4.073 1.00 88.06 144 GLU A O 1
ATOM 1136 N N . LEU A 1 145 ? 11.387 5.602 -4.389 1.00 86.44 145 LEU A N 1
ATOM 1137 C CA . LEU A 1 145 ? 12.218 5.356 -5.577 1.00 86.44 145 LEU A CA 1
ATOM 1138 C C . LEU A 1 145 ? 11.846 6.237 -6.782 1.00 86.44 145 LEU A C 1
ATOM 1140 O O . LEU A 1 145 ? 12.727 6.526 -7.600 1.00 86.44 145 LEU A O 1
ATOM 1144 N N . ASP A 1 146 ? 10.575 6.631 -6.920 1.00 85.19 146 ASP A N 1
ATOM 1145 C CA . ASP A 1 146 ? 10.068 7.423 -8.056 1.00 85.19 146 ASP A CA 1
ATOM 1146 C C . ASP A 1 146 ? 8.884 8.327 -7.662 1.00 85.19 146 ASP A C 1
ATOM 1148 O O . ASP A 1 146 ? 7.848 8.401 -8.330 1.00 85.19 146 ASP A O 1
ATOM 1152 N N . SER A 1 147 ? 9.008 9.023 -6.531 1.00 82.75 147 SER A N 1
ATOM 1153 C CA . SER A 1 147 ? 8.045 10.051 -6.124 1.00 82.75 147 SER A CA 1
ATOM 1154 C C . SER A 1 147 ? 8.214 11.305 -7.002 1.00 82.75 147 SER A C 1
ATOM 1156 O O . SER A 1 147 ? 9.342 11.774 -7.154 1.00 82.75 147 SER A O 1
ATOM 1158 N N . PRO A 1 148 ? 7.131 11.919 -7.530 1.00 86.38 148 PRO A N 1
ATOM 1159 C CA . PRO A 1 148 ? 5.716 11.656 -7.229 1.00 86.38 148 PRO A CA 1
ATOM 1160 C C . PRO A 1 148 ? 5.001 10.707 -8.212 1.00 86.38 148 PRO A C 1
ATOM 1162 O O . PRO A 1 148 ? 3.811 10.443 -8.051 1.00 86.38 148 PRO A O 1
ATOM 1165 N N . ARG A 1 149 ? 5.679 10.177 -9.236 1.00 87.44 149 ARG A N 1
ATOM 1166 C CA . ARG A 1 149 ? 5.045 9.371 -10.297 1.00 87.44 149 ARG A CA 1
ATOM 1167 C C . ARG A 1 149 ? 4.480 8.049 -9.780 1.00 87.44 149 ARG A C 1
ATOM 1169 O O . ARG A 1 149 ? 3.334 7.713 -10.077 1.00 87.44 149 ARG A O 1
ATOM 1176 N N . MET A 1 150 ? 5.241 7.326 -8.961 1.00 87.94 150 MET A N 1
ATOM 1177 C CA . MET A 1 150 ? 4.776 6.088 -8.326 1.00 87.94 150 MET A CA 1
ATOM 1178 C C . MET A 1 150 ? 3.602 6.353 -7.372 1.00 87.94 150 MET A C 1
ATOM 1180 O O . MET A 1 150 ? 2.637 5.591 -7.338 1.00 87.94 150 MET A O 1
ATOM 1184 N N . ALA A 1 151 ? 3.637 7.477 -6.651 1.00 88.50 151 ALA A N 1
ATOM 1185 C CA . ALA A 1 151 ? 2.543 7.903 -5.785 1.00 88.50 151 ALA A CA 1
ATOM 1186 C C . ALA A 1 151 ? 1.248 8.149 -6.579 1.00 88.50 151 ALA A C 1
ATOM 1188 O O . ALA A 1 151 ? 0.183 7.688 -6.162 1.00 88.50 151 ALA A O 1
ATOM 1189 N N . ALA A 1 152 ? 1.333 8.813 -7.738 1.00 88.62 152 ALA A N 1
ATOM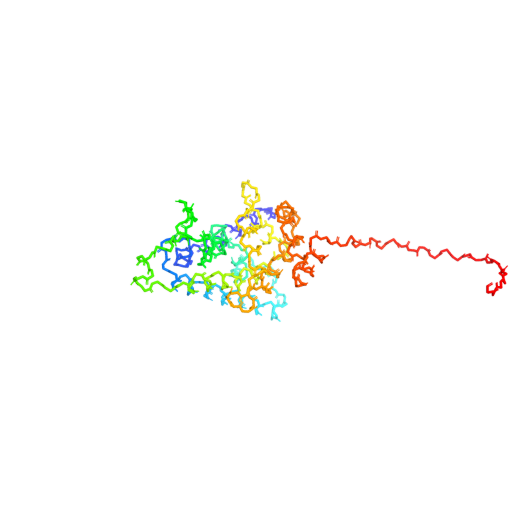 1190 C CA . ALA A 1 152 ? 0.193 9.041 -8.627 1.00 88.62 152 ALA A CA 1
ATOM 1191 C C . ALA A 1 152 ? -0.411 7.725 -9.148 1.00 88.62 152 ALA A C 1
ATOM 1193 O O . ALA A 1 152 ? -1.633 7.569 -9.189 1.00 88.62 152 ALA A O 1
ATOM 1194 N N . ARG A 1 153 ? 0.442 6.754 -9.503 1.00 89.06 153 ARG A N 1
ATOM 1195 C CA . ARG A 1 153 ? 0.011 5.415 -9.937 1.00 89.06 153 ARG A CA 1
ATOM 1196 C C . ARG A 1 153 ? -0.678 4.636 -8.821 1.00 89.06 153 ARG A C 1
ATOM 1198 O O . ARG A 1 153 ? -1.679 3.974 -9.073 1.00 89.06 153 ARG A O 1
ATOM 1205 N N . LEU A 1 154 ? -0.174 4.730 -7.591 1.00 88.50 154 LEU A N 1
ATOM 1206 C CA . LEU A 1 154 ? -0.719 3.976 -6.466 1.00 88.50 154 LEU A CA 1
ATOM 1207 C C . LEU A 1 154 ? -2.054 4.542 -5.961 1.00 88.50 154 LEU A C 1
ATOM 1209 O O . LEU A 1 154 ? -2.954 3.779 -5.624 1.00 88.50 154 LEU A O 1
ATOM 1213 N N . GLY A 1 155 ? -2.207 5.867 -5.888 1.00 82.88 155 GLY A N 1
ATOM 1214 C CA . GLY A 1 155 ? -3.420 6.479 -5.330 1.00 82.88 155 GLY A CA 1
ATOM 1215 C C . GLY A 1 155 ? -4.619 6.511 -6.285 1.00 82.88 155 GLY A C 1
ATOM 1216 O O . GLY A 1 155 ? -5.761 6.686 -5.835 1.00 82.88 155 GLY A O 1
ATOM 1217 N N . LYS A 1 156 ? -4.388 6.269 -7.581 1.00 80.81 156 LYS A N 1
ATOM 1218 C CA . LYS A 1 156 ? -5.412 6.255 -8.629 1.00 80.81 156 LYS A CA 1
ATOM 1219 C C . LYS A 1 156 ? -5.629 4.845 -9.195 1.00 80.81 156 LYS A C 1
ATOM 1221 O O . LYS A 1 156 ? -4.734 4.010 -9.269 1.00 80.81 156 LYS A O 1
ATOM 1226 N N . SER A 1 157 ? -6.868 4.568 -9.565 1.00 76.25 157 SER A N 1
ATOM 1227 C CA . SER A 1 157 ? -7.297 3.419 -10.362 1.00 76.25 157 SER A CA 1
ATOM 1228 C C . SER A 1 157 ? -7.747 3.932 -11.737 1.00 76.25 157 SER A C 1
ATOM 1230 O O . SER A 1 157 ? -8.199 5.081 -11.828 1.00 76.25 157 SER A O 1
ATOM 1232 N N . PRO A 1 158 ? -7.723 3.110 -12.805 1.00 72.25 158 PRO A N 1
ATOM 1233 C CA . PRO A 1 158 ? -8.376 3.448 -14.073 1.00 72.25 158 PRO A CA 1
ATOM 1234 C C . PRO A 1 158 ? -9.831 3.922 -13.903 1.00 72.25 158 PRO A C 1
ATOM 1236 O O . PRO A 1 158 ? -10.320 4.726 -14.691 1.00 72.25 158 PRO A O 1
ATOM 1239 N N . SER A 1 159 ? -10.511 3.462 -12.845 1.00 73.25 159 SER A N 1
ATOM 1240 C CA . SER A 1 159 ? -11.899 3.799 -12.512 1.00 73.25 159 SER A CA 1
ATOM 1241 C C . SER A 1 159 ? -12.076 5.010 -11.580 1.00 73.25 159 SER A C 1
ATOM 1243 O O . SER A 1 159 ? -13.210 5.323 -11.226 1.00 73.25 159 SER A O 1
ATOM 1245 N N . GLY A 1 160 ? -10.999 5.676 -11.141 1.00 79.62 160 GLY A N 1
ATOM 1246 C CA . GLY A 1 160 ? -11.058 6.822 -10.223 1.00 79.62 160 GLY A CA 1
ATOM 1247 C C . GLY A 1 160 ? -10.207 6.649 -8.962 1.00 79.62 160 GLY A C 1
ATOM 1248 O O . GLY A 1 160 ? -9.083 6.160 -9.024 1.00 79.62 160 GLY A O 1
ATOM 1249 N N . VAL A 1 161 ? -10.717 7.084 -7.808 1.00 83.38 161 VAL A N 1
ATOM 1250 C CA . VAL A 1 161 ? -10.006 6.976 -6.522 1.00 83.38 161 VAL A CA 1
ATOM 1251 C C . VAL A 1 161 ? -9.882 5.513 -6.108 1.00 83.38 161 VAL A C 1
ATOM 1253 O O . VAL A 1 161 ? -10.869 4.776 -6.092 1.00 83.38 161 VAL A O 1
ATOM 1256 N N . ARG A 1 162 ? -8.680 5.093 -5.703 1.00 86.06 162 ARG A N 1
ATOM 1257 C CA . ARG A 1 162 ? -8.448 3.756 -5.146 1.00 86.06 162 ARG A CA 1
ATOM 1258 C C . ARG A 1 162 ? -8.911 3.690 -3.687 1.00 86.06 162 ARG A C 1
ATOM 1260 O O . ARG A 1 162 ? -8.096 3.716 -2.771 1.00 86.06 162 ARG A O 1
ATOM 1267 N N . THR A 1 163 ? -10.223 3.634 -3.460 1.00 84.38 163 THR A N 1
ATOM 1268 C CA . THR A 1 163 ? -10.838 3.744 -2.119 1.00 84.38 163 THR A CA 1
ATOM 1269 C C . THR A 1 163 ? -10.255 2.767 -1.099 1.00 84.38 163 THR A C 1
ATOM 1271 O O . THR A 1 163 ? -9.985 3.174 0.023 1.00 84.38 163 THR A O 1
ATOM 1274 N N . ARG A 1 164 ? -9.940 1.530 -1.505 1.00 82.94 164 ARG A N 1
ATOM 1275 C CA . ARG A 1 164 ? -9.312 0.515 -0.638 1.00 82.94 164 ARG A CA 1
ATOM 1276 C C . ARG A 1 164 ? -7.989 0.948 -0.024 1.00 82.94 164 ARG A C 1
ATOM 1278 O O . ARG A 1 164 ? -7.758 0.673 1.146 1.00 82.94 164 ARG A O 1
ATOM 1285 N N . LEU A 1 165 ? -7.134 1.627 -0.791 1.00 88.62 165 LEU A N 1
ATOM 1286 C CA . LEU A 1 165 ? -5.873 2.148 -0.264 1.00 88.62 165 LEU A CA 1
ATOM 1287 C C . LEU A 1 165 ? -6.165 3.123 0.875 1.00 88.62 165 LEU A C 1
ATOM 1289 O O . LEU A 1 165 ? -5.676 2.965 1.986 1.00 88.62 165 LEU A O 1
ATOM 1293 N N . TRP A 1 166 ? -7.020 4.103 0.600 1.00 87.31 166 TRP A N 1
ATOM 1294 C CA . TRP A 1 166 ? -7.359 5.159 1.545 1.00 87.31 166 TRP A CA 1
ATOM 1295 C C . TRP A 1 166 ? -8.092 4.627 2.785 1.00 87.31 166 TRP A C 1
ATOM 1297 O O . TRP A 1 166 ? -7.786 5.037 3.904 1.00 87.31 166 TRP A O 1
ATOM 1307 N N . ASP A 1 167 ? -8.988 3.657 2.605 1.00 84.00 167 ASP A N 1
ATOM 1308 C CA . ASP A 1 167 ? -9.695 2.979 3.691 1.00 84.00 167 ASP A CA 1
ATOM 1309 C C . ASP A 1 167 ? -8.775 2.091 4.537 1.00 84.00 167 ASP A C 1
ATOM 1311 O O . ASP A 1 167 ? -9.008 1.969 5.736 1.00 84.00 167 ASP A O 1
ATOM 1315 N N . ALA A 1 168 ? -7.722 1.497 3.959 1.00 84.50 168 ALA A N 1
ATOM 1316 C CA . ALA A 1 168 ? -6.732 0.722 4.711 1.00 84.50 168 ALA A CA 1
ATOM 1317 C C . ALA A 1 168 ? -5.828 1.613 5.575 1.00 84.50 168 ALA A C 1
ATOM 1319 O O . ALA A 1 168 ? -5.469 1.240 6.694 1.00 84.50 168 ALA A O 1
ATOM 1320 N N . LEU A 1 169 ? -5.454 2.795 5.076 1.00 86.38 169 LEU A N 1
ATOM 1321 C CA . LEU A 1 169 ? -4.496 3.661 5.762 1.00 86.38 169 LEU A CA 1
ATOM 1322 C C . LEU A 1 169 ? -5.067 4.292 7.040 1.00 86.38 169 LEU A C 1
ATOM 1324 O O . LEU A 1 169 ? -4.348 4.420 8.031 1.00 86.38 169 LEU A O 1
ATOM 1328 N N . VAL A 1 170 ? -6.352 4.657 7.055 1.00 84.31 170 VAL A N 1
ATOM 1329 C CA . VAL A 1 170 ? -6.983 5.325 8.210 1.00 84.31 170 VAL A CA 1
ATOM 1330 C C . VAL A 1 170 ? -6.918 4.467 9.493 1.00 84.31 170 VAL A C 1
ATOM 1332 O O . VAL A 1 170 ? -6.452 4.966 10.522 1.00 84.31 170 VAL A O 1
ATOM 1335 N N . PRO A 1 171 ? -7.292 3.171 9.478 1.00 78.88 171 PRO A N 1
ATOM 1336 C CA . PRO A 1 171 ? -7.094 2.291 10.623 1.00 78.88 171 PRO A CA 1
ATOM 1337 C C . PRO A 1 171 ? -5.623 2.114 11.010 1.00 78.88 171 PRO A C 1
ATOM 1339 O O . PRO A 1 171 ? -5.325 1.993 12.198 1.00 78.88 171 PRO A O 1
ATOM 1342 N N . ILE A 1 172 ? -4.689 2.045 10.052 1.00 82.50 172 ILE A N 1
ATOM 1343 C CA . ILE A 1 172 ? -3.251 1.848 10.334 1.00 82.50 172 ILE A CA 1
ATOM 1344 C C . ILE A 1 172 ? -2.707 2.999 11.191 1.00 82.50 172 ILE A C 1
ATOM 1346 O O . ILE A 1 172 ? -2.005 2.753 12.172 1.00 82.50 172 ILE A O 1
ATOM 1350 N N . LEU A 1 173 ? -3.109 4.236 10.887 1.00 79.25 173 LEU A N 1
ATOM 1351 C CA . LEU A 1 173 ? -2.692 5.429 11.629 1.00 79.25 173 LEU A CA 1
ATOM 1352 C C . LEU A 1 173 ? -3.146 5.457 13.095 1.00 79.25 173 LEU A C 1
ATOM 1354 O O . LEU A 1 173 ? -2.550 6.158 13.902 1.00 79.25 173 LEU A O 1
ATOM 1358 N N . THR A 1 174 ? -4.195 4.716 13.441 1.00 73.69 174 THR A N 1
ATOM 1359 C CA . THR A 1 174 ? -4.834 4.747 14.771 1.00 73.69 174 THR A CA 1
ATOM 1360 C C . THR A 1 174 ? -4.619 3.459 15.562 1.00 73.69 174 THR A C 1
ATOM 1362 O O . THR A 1 174 ? -5.120 3.299 16.674 1.00 73.69 174 THR A O 1
ATOM 1365 N N . SER A 1 175 ? -3.886 2.509 14.984 1.00 69.56 175 SER A N 1
ATOM 1366 C CA . SER A 1 175 ? -3.627 1.204 15.579 1.00 69.56 175 SER A CA 1
ATOM 1367 C C . SER A 1 175 ? -2.531 1.257 16.632 1.00 69.56 175 SER A C 1
ATOM 1369 O O . SER A 1 175 ? -1.425 1.691 16.335 1.00 69.56 175 SER A O 1
ATOM 1371 N N . GLY A 1 176 ? -2.791 0.688 17.812 1.00 62.53 176 GLY A N 1
ATOM 1372 C CA . GLY A 1 176 ? -1.740 0.220 18.729 1.00 62.53 176 GLY A CA 1
ATOM 1373 C C . GLY A 1 176 ? -1.363 -1.257 18.538 1.00 62.53 176 GLY A C 1
ATOM 1374 O O . GLY A 1 176 ? -0.571 -1.781 19.312 1.00 62.53 176 GLY A O 1
ATOM 1375 N N . VAL A 1 177 ? -1.965 -1.950 17.561 1.00 58.81 177 VAL A N 1
ATOM 1376 C CA . VAL A 1 177 ? -1.799 -3.396 17.327 1.00 58.81 177 VAL A CA 1
ATOM 1377 C C . VAL A 1 177 ? -1.079 -3.650 16.001 1.00 58.81 177 VAL A C 1
ATOM 1379 O O . VAL A 1 177 ? -1.491 -3.132 14.954 1.00 58.81 177 VAL A O 1
ATOM 1382 N N . GLY A 1 178 ? -0.043 -4.485 16.048 1.00 64.88 178 GLY A N 1
ATOM 1383 C CA . GLY A 1 178 ? 0.883 -4.742 14.945 1.00 64.88 178 GLY A CA 1
ATOM 1384 C C . GLY A 1 178 ? 2.306 -4.347 15.333 1.00 64.88 178 GLY A C 1
ATOM 1385 O O . GLY A 1 178 ? 2.615 -4.172 16.515 1.00 64.88 178 GLY A O 1
ATOM 1386 N N . ARG A 1 179 ? 3.181 -4.180 14.343 1.00 71.88 179 ARG A N 1
ATOM 1387 C CA . ARG A 1 179 ? 4.525 -3.641 14.567 1.00 71.88 179 ARG A CA 1
ATOM 1388 C C . ARG A 1 179 ? 4.433 -2.170 14.963 1.00 71.88 179 ARG A C 1
ATOM 1390 O O . ARG A 1 179 ? 3.711 -1.395 14.341 1.00 71.88 179 ARG A O 1
ATOM 1397 N N . ASN A 1 180 ? 5.232 -1.766 15.951 1.00 68.88 180 ASN A N 1
ATOM 1398 C CA . ASN A 1 180 ? 5.273 -0.383 16.453 1.00 68.88 180 ASN A CA 1
ATOM 1399 C C . ASN A 1 180 ? 5.560 0.660 15.352 1.00 68.88 180 ASN A C 1
ATOM 1401 O O . ASN A 1 180 ? 5.180 1.822 15.477 1.00 68.88 180 ASN A O 1
ATOM 1405 N N . GLU A 1 181 ? 6.225 0.245 14.275 1.00 80.06 181 GLU A N 1
ATOM 1406 C CA . GLU A 1 181 ? 6.611 1.089 13.141 1.00 80.06 181 GLU A CA 1
ATOM 1407 C C . GLU A 1 181 ? 5.480 1.275 12.118 1.00 80.06 181 GLU A C 1
ATOM 1409 O O . GLU A 1 181 ? 5.522 2.226 11.342 1.00 80.06 181 GLU A O 1
ATOM 1414 N N . ALA A 1 182 ? 4.441 0.430 12.126 1.00 82.12 182 ALA A N 1
ATOM 1415 C CA . ALA A 1 182 ? 3.387 0.440 11.109 1.00 82.12 182 ALA A CA 1
ATOM 1416 C C . ALA A 1 182 ? 2.640 1.781 11.048 1.00 82.12 182 ALA A C 1
ATOM 1418 O O . ALA A 1 182 ? 2.324 2.270 9.967 1.00 82.12 182 ALA A O 1
ATOM 1419 N N . THR A 1 183 ? 2.411 2.427 12.193 1.00 81.19 183 THR A N 1
ATOM 1420 C CA . THR A 1 183 ? 1.813 3.769 12.251 1.00 81.19 183 THR A CA 1
ATOM 1421 C C . THR A 1 183 ? 2.718 4.823 11.611 1.00 81.19 183 THR A C 1
ATOM 1423 O O . THR A 1 183 ? 2.233 5.701 10.900 1.00 81.19 183 THR A O 1
ATOM 1426 N N . VAL A 1 184 ? 4.034 4.728 11.831 1.00 84.38 184 VAL A N 1
ATOM 1427 C CA . VAL A 1 184 ? 5.029 5.651 11.262 1.00 84.38 184 VAL A CA 1
ATOM 1428 C C . VAL A 1 184 ? 5.141 5.447 9.752 1.00 84.38 184 VAL A C 1
ATOM 1430 O O . VAL A 1 184 ? 5.102 6.416 8.999 1.00 84.38 184 VAL A O 1
ATOM 1433 N N . LEU A 1 185 ? 5.197 4.196 9.296 1.00 87.88 185 LEU A N 1
ATOM 1434 C CA . LEU A 1 185 ? 5.231 3.861 7.873 1.00 87.88 185 LEU A CA 1
ATOM 1435 C C . LEU A 1 185 ? 3.919 4.223 7.173 1.00 87.88 185 LEU A C 1
ATOM 1437 O O . LEU A 1 185 ? 3.944 4.771 6.078 1.00 87.88 185 LEU A O 1
ATOM 1441 N N . GLY A 1 186 ? 2.768 4.003 7.812 1.00 87.56 186 GLY A N 1
ATOM 1442 C CA . GLY A 1 186 ? 1.473 4.455 7.303 1.00 87.56 186 GLY A CA 1
ATOM 1443 C C . GLY A 1 186 ? 1.415 5.978 7.164 1.00 87.56 186 GLY A C 1
ATOM 1444 O O . GLY A 1 186 ? 0.909 6.495 6.168 1.00 87.56 186 GLY A O 1
ATOM 1445 N N . ALA A 1 187 ? 2.001 6.701 8.121 1.00 85.44 187 ALA A N 1
ATOM 1446 C CA . ALA A 1 187 ? 2.129 8.149 8.057 1.00 85.44 187 ALA A CA 1
ATOM 1447 C C . ALA A 1 187 ? 3.048 8.609 6.912 1.00 85.44 187 ALA A C 1
ATOM 1449 O O . ALA A 1 187 ? 2.719 9.534 6.167 1.00 85.44 187 ALA A O 1
ATOM 1450 N N . GLN A 1 188 ? 4.177 7.927 6.729 1.00 88.44 188 GLN A N 1
ATOM 1451 C CA . GLN A 1 188 ? 5.111 8.179 5.637 1.00 88.44 188 GLN A CA 1
ATOM 1452 C C . GLN A 1 188 ? 4.481 7.883 4.273 1.00 88.44 188 GLN A C 1
ATOM 1454 O O . GLN A 1 188 ? 4.601 8.695 3.362 1.00 88.44 188 GLN A O 1
ATOM 1459 N N . LEU A 1 189 ? 3.730 6.787 4.152 1.00 89.81 189 LEU A N 1
ATOM 1460 C CA . LEU A 1 189 ? 2.982 6.434 2.948 1.00 89.81 189 LEU A CA 1
ATOM 1461 C C . LEU A 1 189 ? 1.968 7.526 2.587 1.00 89.81 189 LEU A C 1
ATOM 1463 O O . LEU A 1 189 ? 1.913 7.955 1.438 1.00 89.81 189 LEU A O 1
ATOM 1467 N N . PHE A 1 190 ? 1.224 8.040 3.570 1.00 88.44 190 PHE A N 1
ATOM 1468 C CA . PHE A 1 190 ? 0.317 9.176 3.380 1.00 88.44 190 PHE A CA 1
ATOM 1469 C C . PHE A 1 190 ? 1.031 10.428 2.865 1.00 88.44 190 PHE A C 1
ATOM 1471 O O . PHE A 1 190 ? 0.541 11.079 1.942 1.00 88.44 190 PHE A O 1
ATOM 1478 N N . ARG A 1 191 ? 2.191 10.755 3.444 1.00 86.88 191 ARG A N 1
ATOM 1479 C CA . ARG A 1 191 ? 3.015 11.887 3.010 1.00 86.88 191 ARG A CA 1
ATOM 1480 C C . ARG A 1 191 ? 3.504 11.717 1.575 1.00 86.88 191 ARG A C 1
ATOM 1482 O O . ARG A 1 191 ? 3.479 12.670 0.811 1.00 86.88 191 ARG A O 1
ATOM 1489 N N . GLU A 1 192 ? 3.979 10.533 1.200 1.00 89.44 192 GLU A N 1
ATOM 1490 C CA . GLU A 1 192 ? 4.433 10.284 -0.172 1.00 89.44 192 GLU A CA 1
ATOM 1491 C C . G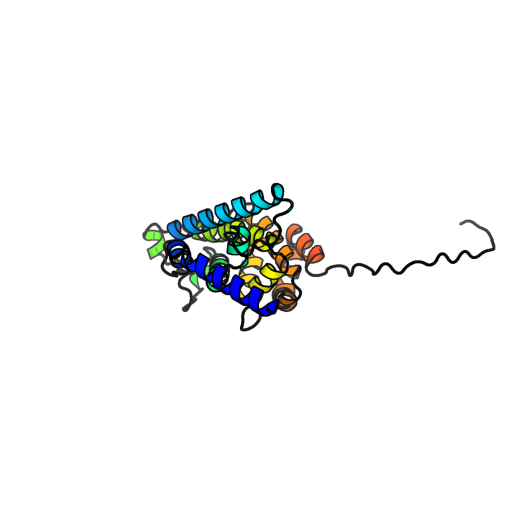LU A 1 192 ? 3.262 10.345 -1.165 1.00 89.44 192 GLU A C 1
ATOM 1493 O O . GLU A 1 192 ? 3.388 10.940 -2.234 1.00 89.44 192 GLU A O 1
ATOM 1498 N N . LEU A 1 193 ? 2.088 9.825 -0.788 1.00 90.00 193 LEU A N 1
ATOM 1499 C CA . LEU A 1 193 ? 0.873 9.911 -1.599 1.00 90.00 193 LEU A CA 1
ATOM 1500 C C . LEU A 1 193 ? 0.391 11.351 -1.804 1.00 90.00 193 LEU A C 1
ATOM 1502 O O . LEU A 1 193 ? -0.123 11.649 -2.882 1.00 90.00 193 LEU A O 1
ATOM 1506 N N . SER A 1 194 ? 0.560 12.239 -0.819 1.00 87.94 194 SER A N 1
ATOM 1507 C CA . SER A 1 194 ? 0.107 13.632 -0.923 1.00 87.94 194 SER A CA 1
ATOM 1508 C C . SER A 1 194 ? 0.966 14.505 -1.838 1.00 87.94 194 SER A C 1
ATOM 1510 O O . SER A 1 194 ? 0.507 15.560 -2.273 1.00 87.94 194 SER A O 1
ATOM 1512 N N . LYS A 1 195 ? 2.180 14.061 -2.190 1.00 88.19 195 LYS A N 1
ATOM 1513 C CA . LYS A 1 195 ? 3.048 14.758 -3.154 1.00 88.19 195 LYS A CA 1
ATOM 1514 C C . LYS A 1 195 ? 2.501 14.721 -4.582 1.00 88.19 195 LYS A C 1
ATOM 1516 O O . LYS A 1 195 ? 2.881 15.562 -5.393 1.00 88.19 195 LYS A O 1
ATOM 1521 N N . ALA A 1 196 ? 1.650 13.746 -4.904 1.00 89.06 196 ALA A N 1
ATOM 1522 C CA . ALA A 1 196 ? 1.059 13.601 -6.228 1.00 89.06 196 ALA A CA 1
ATOM 1523 C C . ALA A 1 196 ? -0.284 14.355 -6.318 1.00 89.06 196 ALA A C 1
ATOM 1525 O O . ALA A 1 196 ? -1.219 14.016 -5.584 1.00 89.06 196 ALA A O 1
ATOM 1526 N N . PRO A 1 197 ? -0.437 15.343 -7.221 1.00 85.75 197 PRO A N 1
ATOM 1527 C CA . PRO A 1 197 ? -1.687 16.095 -7.363 1.00 85.75 197 PRO A CA 1
ATOM 1528 C C . PRO A 1 197 ? -2.872 15.215 -7.787 1.00 85.75 197 PRO A C 1
ATOM 1530 O O . PRO A 1 197 ? -4.018 15.502 -7.435 1.00 85.75 197 PRO A O 1
ATOM 1533 N N . GLU A 1 198 ? -2.618 14.109 -8.489 1.00 88.06 198 GLU A N 1
ATOM 1534 C CA . GLU A 1 198 ? -3.623 13.129 -8.912 1.00 88.06 198 GLU A CA 1
ATOM 1535 C C . GLU A 1 198 ? -4.358 12.493 -7.723 1.00 88.06 198 GLU A C 1
ATOM 1537 O O . GLU A 1 198 ? -5.521 12.100 -7.846 1.00 88.06 198 GLU A O 1
ATOM 1542 N N . ASN A 1 199 ? -3.706 12.445 -6.560 1.00 89.06 199 ASN A N 1
ATOM 1543 C CA . ASN A 1 199 ? -4.222 11.824 -5.346 1.00 89.06 199 ASN A CA 1
ATOM 1544 C C . ASN A 1 199 ? -5.089 12.758 -4.499 1.00 89.06 199 ASN A C 1
ATOM 1546 O O . ASN A 1 199 ? -5.635 12.325 -3.483 1.00 89.06 199 ASN A O 1
ATOM 1550 N N . ARG A 1 200 ? -5.276 14.018 -4.916 1.00 86.44 200 ARG A N 1
ATOM 1551 C CA . ARG A 1 200 ? -6.076 15.009 -4.182 1.00 86.44 200 ARG A CA 1
ATOM 1552 C C . ARG A 1 200 ? -7.492 14.522 -3.871 1.00 86.44 200 ARG A C 1
ATOM 1554 O O . ARG A 1 200 ? -7.953 14.654 -2.745 1.00 86.44 200 ARG A O 1
ATOM 1561 N N . SER A 1 201 ? -8.143 13.886 -4.841 1.00 86.69 201 SER A N 1
ATOM 1562 C CA . SER A 1 201 ? -9.481 13.302 -4.664 1.00 86.69 201 SER A CA 1
ATOM 1563 C C . SER A 1 201 ? -9.515 12.181 -3.612 1.00 86.69 201 SER A C 1
ATOM 1565 O O . SER A 1 201 ? -10.494 12.030 -2.884 1.00 86.69 201 SER A O 1
ATOM 1567 N N . GLY A 1 202 ? -8.429 11.414 -3.488 1.00 85.81 202 GLY A N 1
ATOM 1568 C CA . GLY A 1 202 ? -8.259 10.410 -2.442 1.00 85.81 202 GLY A CA 1
ATOM 1569 C C . GLY A 1 202 ? -8.039 11.017 -1.057 1.00 85.81 202 GLY A C 1
ATOM 1570 O O . GLY A 1 202 ? -8.610 10.537 -0.082 1.00 85.81 202 GLY A O 1
ATOM 1571 N N . LEU A 1 203 ? -7.284 12.114 -0.971 1.00 86.81 203 LEU A N 1
ATOM 1572 C CA . LEU A 1 203 ? -7.104 12.871 0.271 1.00 86.81 203 LEU A CA 1
ATOM 1573 C C . LEU A 1 203 ? -8.422 13.483 0.763 1.00 86.81 203 LEU A C 1
ATOM 1575 O O . LEU A 1 203 ? -8.757 13.357 1.939 1.00 86.81 203 LEU A O 1
ATOM 1579 N N . GLU A 1 204 ? -9.198 14.085 -0.140 1.00 87.25 204 GLU A N 1
ATOM 1580 C CA . GLU A 1 204 ? -10.532 14.627 0.154 1.00 87.25 204 GLU A CA 1
ATOM 1581 C C . GLU A 1 204 ? -11.484 13.527 0.659 1.00 87.25 204 GLU A C 1
ATOM 1583 O O . GLU A 1 204 ? -12.231 13.738 1.613 1.00 87.25 204 GLU A O 1
ATOM 1588 N N . TYR A 1 205 ? -11.391 12.312 0.105 1.00 87.62 205 TYR A N 1
ATOM 1589 C CA . TYR A 1 205 ? -12.195 11.161 0.530 1.00 87.62 205 TYR A CA 1
ATOM 1590 C C . TYR A 1 205 ? -11.966 10.747 1.998 1.00 87.62 205 TYR A C 1
ATOM 1592 O O . TYR A 1 205 ? -12.902 10.302 2.672 1.00 87.62 205 TYR A O 1
ATOM 1600 N N . VAL A 1 206 ? -10.747 10.879 2.532 1.00 87.94 206 VAL A N 1
ATOM 1601 C CA . VAL A 1 206 ? -10.426 10.539 3.938 1.00 87.94 206 VAL A CA 1
ATOM 1602 C C . VAL A 1 206 ? -10.363 11.743 4.872 1.00 87.94 206 VAL A C 1
ATOM 1604 O O . VAL A 1 206 ? -10.250 11.555 6.083 1.00 87.94 206 VAL A O 1
ATOM 1607 N N . GLN A 1 207 ? -10.477 12.965 4.349 1.00 85.69 207 GLN A N 1
ATOM 1608 C CA . GLN A 1 207 ? -10.260 14.205 5.093 1.00 85.69 207 GLN A CA 1
ATOM 1609 C C . GLN A 1 207 ? -11.080 14.285 6.386 1.00 85.69 207 GLN A C 1
ATOM 1611 O O . GLN A 1 207 ? -10.515 14.519 7.451 1.00 85.69 207 GLN A O 1
ATOM 1616 N N . SER A 1 208 ? -12.393 14.044 6.323 1.00 84.19 208 SER A N 1
ATOM 1617 C CA . SER A 1 208 ? -13.275 14.132 7.498 1.00 84.19 208 SER A CA 1
ATOM 1618 C C . SER A 1 208 ? -12.883 13.146 8.603 1.00 84.19 208 SER A C 1
ATOM 1620 O O . SER A 1 208 ? -12.819 13.520 9.773 1.00 84.19 208 SER A O 1
ATOM 1622 N N . ARG A 1 209 ? -12.541 11.909 8.222 1.00 85.44 209 ARG A N 1
ATOM 1623 C CA . ARG A 1 209 ? -12.084 10.855 9.139 1.00 85.44 209 ARG A CA 1
ATOM 1624 C C . ARG A 1 209 ? -10.748 11.218 9.777 1.00 85.44 209 ARG A C 1
ATOM 1626 O O . ARG A 1 209 ? -10.573 11.049 10.976 1.00 85.44 209 ARG A O 1
ATOM 1633 N N . LEU A 1 210 ? -9.811 11.749 8.996 1.00 83.75 210 LEU A N 1
ATOM 1634 C CA . LEU A 1 210 ? -8.498 12.138 9.503 1.00 83.75 210 LEU A CA 1
ATOM 1635 C C . LEU A 1 210 ? -8.568 13.354 10.436 1.00 83.75 210 LEU A C 1
ATOM 1637 O O . LEU A 1 210 ? -7.875 13.366 11.448 1.00 83.75 210 LEU A O 1
ATOM 1641 N N . VAL A 1 211 ? -9.436 14.331 10.159 1.00 84.94 211 VAL A N 1
ATOM 1642 C CA . VAL A 1 211 ? -9.679 15.476 11.056 1.00 84.94 211 VAL A CA 1
ATOM 1643 C C . VAL A 1 211 ? -10.298 15.023 12.380 1.00 84.94 211 VAL A C 1
ATOM 1645 O O . VAL A 1 211 ? -9.862 15.467 13.442 1.00 84.94 211 VAL A O 1
ATOM 1648 N N . GLU A 1 212 ? -11.265 14.099 12.348 1.00 83.94 212 GLU A N 1
ATOM 1649 C CA . GLU A 1 212 ? -11.816 13.514 13.575 1.00 83.94 212 GLU A CA 1
ATOM 1650 C C . GLU A 1 212 ? -10.718 12.819 14.395 1.00 83.94 212 GLU A C 1
ATOM 1652 O O . GLU A 1 212 ? -10.622 13.016 15.607 1.00 83.94 212 GLU A O 1
ATOM 1657 N N . LEU A 1 213 ? -9.843 12.054 13.744 1.00 81.56 213 LEU A N 1
ATOM 1658 C CA . LEU A 1 213 ? -8.756 11.339 14.412 1.00 81.56 213 LEU A CA 1
ATOM 1659 C C . LEU A 1 213 ? -7.660 12.267 14.944 1.00 81.56 213 LEU A C 1
ATOM 1661 O O . LEU A 1 213 ? -7.152 12.034 16.039 1.00 81.56 213 LEU A O 1
ATOM 1665 N N . ALA A 1 214 ? -7.347 13.348 14.232 1.00 82.38 214 ALA A N 1
ATOM 1666 C CA . ALA A 1 214 ? -6.414 14.377 14.685 1.00 82.38 214 ALA A CA 1
ATOM 1667 C C . ALA A 1 214 ? -6.852 15.028 16.006 1.00 82.38 214 ALA A C 1
ATOM 1669 O O . ALA A 1 214 ? -6.007 15.453 16.787 1.00 82.38 214 ALA A O 1
ATOM 1670 N N . SER A 1 215 ? -8.158 15.068 16.298 1.00 80.44 215 SER A N 1
ATOM 1671 C CA . SER A 1 215 ? -8.655 15.558 17.591 1.00 80.44 215 SER A CA 1
ATOM 1672 C C . SER A 1 215 ? -8.359 14.616 18.768 1.00 80.44 215 SER A C 1
ATOM 1674 O O . SER A 1 215 ? -8.441 15.035 19.922 1.00 80.44 215 SER A O 1
ATOM 1676 N N . ARG A 1 216 ? -8.027 13.347 18.491 1.00 80.81 216 ARG A N 1
ATOM 1677 C CA . ARG A 1 216 ? -7.827 12.283 19.489 1.00 80.81 216 ARG A CA 1
ATOM 1678 C C . ARG A 1 216 ? -6.374 11.821 19.604 1.00 80.81 216 ARG A C 1
ATOM 1680 O O . ARG A 1 216 ? -5.995 11.322 20.660 1.00 80.81 216 ARG A O 1
ATOM 1687 N N . ASP A 1 217 ? -5.573 11.980 18.551 1.00 76.06 217 ASP A N 1
ATOM 1688 C CA . ASP A 1 217 ? -4.171 11.554 18.506 1.00 76.06 217 ASP A CA 1
ATOM 1689 C C . ASP A 1 217 ? -3.263 12.652 17.924 1.00 76.06 217 ASP A C 1
ATOM 1691 O O . ASP A 1 217 ? -3.355 13.015 16.748 1.00 76.06 217 ASP A O 1
ATOM 1695 N N . ASN A 1 218 ? -2.326 13.141 18.746 1.00 76.88 218 ASN A N 1
ATOM 1696 C CA . ASN A 1 218 ? -1.350 14.169 18.369 1.00 76.88 218 ASN A CA 1
ATOM 1697 C C . ASN A 1 218 ? -0.464 13.754 17.182 1.00 76.88 218 ASN A C 1
ATOM 1699 O O . ASN A 1 218 ? -0.052 14.603 16.393 1.00 76.88 218 ASN A O 1
ATOM 1703 N N . ARG A 1 219 ? -0.163 12.460 17.022 1.00 71.31 219 ARG A N 1
ATOM 1704 C CA . ARG A 1 219 ? 0.653 11.960 15.904 1.00 71.31 219 ARG A CA 1
ATOM 1705 C C . ARG A 1 219 ? -0.098 12.099 14.586 1.00 71.31 219 ARG A C 1
ATOM 1707 O O . ARG A 1 219 ? 0.470 12.558 13.597 1.00 71.31 219 ARG A O 1
ATOM 1714 N N . VAL A 1 220 ? -1.386 11.756 14.598 1.00 73.25 220 VAL A N 1
ATOM 1715 C CA . VAL A 1 220 ? -2.275 11.938 13.447 1.00 73.25 220 VAL A CA 1
ATOM 1716 C C . VAL A 1 220 ? -2.471 13.427 13.169 1.00 73.25 220 VAL A C 1
ATOM 1718 O O . VAL A 1 220 ? -2.421 13.831 12.013 1.00 73.25 220 VAL A O 1
ATOM 1721 N N . ALA A 1 221 ? -2.585 14.266 14.203 1.00 73.94 221 ALA A N 1
ATOM 1722 C CA . ALA A 1 221 ? -2.680 15.715 14.041 1.00 73.94 221 ALA A CA 1
ATOM 1723 C C . ALA A 1 221 ? -1.481 16.305 13.284 1.00 73.94 221 ALA A C 1
ATOM 1725 O O . ALA A 1 221 ? -1.676 17.054 12.329 1.00 73.94 221 ALA A O 1
ATOM 1726 N N . HIS A 1 222 ? -0.249 15.928 13.641 1.00 74.06 222 HIS A N 1
ATOM 1727 C CA . HIS A 1 222 ? 0.941 16.381 12.913 1.00 74.06 222 HIS A CA 1
ATOM 1728 C C . HIS A 1 222 ? 0.918 15.978 11.435 1.00 74.06 222 HIS A C 1
ATOM 1730 O O . HIS A 1 222 ? 1.284 16.777 10.578 1.00 74.06 222 HIS A O 1
ATOM 1736 N N . LEU A 1 223 ? 0.457 14.768 11.118 1.00 70.62 223 LEU A N 1
ATOM 1737 C CA . LEU A 1 223 ? 0.321 14.322 9.733 1.00 70.62 223 LEU A CA 1
ATOM 1738 C C . LEU A 1 223 ? -0.739 15.124 8.971 1.00 70.62 223 LEU A C 1
ATOM 1740 O O . LEU A 1 223 ? -0.496 15.564 7.848 1.00 70.62 223 LEU A O 1
ATOM 1744 N N . VAL A 1 224 ? -1.903 15.331 9.585 1.00 70.12 224 VAL A N 1
ATOM 1745 C CA . VAL A 1 224 ? -3.027 16.041 8.969 1.00 70.12 224 VAL A CA 1
ATOM 1746 C C . VAL A 1 224 ? -2.649 17.484 8.664 1.00 70.12 224 VAL A C 1
ATOM 1748 O O . VAL A 1 224 ? -2.779 17.931 7.526 1.00 70.12 224 VAL A O 1
ATOM 1751 N N . TRP A 1 225 ? -2.116 18.205 9.646 1.00 71.31 225 TRP A N 1
ATOM 1752 C CA . TRP A 1 225 ? -1.840 19.630 9.489 1.00 71.31 225 TRP A CA 1
ATOM 1753 C C . TRP A 1 225 ? -0.621 19.926 8.613 1.00 71.31 225 TRP A C 1
ATOM 1755 O O . TRP A 1 225 ? -0.587 20.978 7.986 1.00 71.31 225 TRP A O 1
ATOM 1765 N N . ASN A 1 226 ? 0.329 18.994 8.486 1.00 73.69 226 ASN A N 1
ATOM 1766 C CA . ASN A 1 226 ? 1.497 19.183 7.621 1.00 73.69 226 ASN A CA 1
ATOM 1767 C C . ASN A 1 226 ? 1.276 18.728 6.169 1.00 73.69 226 ASN A C 1
ATOM 1769 O O . ASN A 1 226 ? 2.005 19.174 5.281 1.00 73.69 226 ASN A O 1
ATOM 1773 N N . HIS A 1 227 ? 0.338 17.806 5.911 1.00 68.56 227 HIS A N 1
ATOM 1774 C CA . HIS A 1 227 ? 0.247 17.128 4.609 1.00 68.56 227 HIS A CA 1
ATOM 1775 C C . HIS A 1 227 ? -1.132 17.174 3.934 1.00 68.56 227 HIS A C 1
ATOM 1777 O O . HIS A 1 227 ? -1.174 17.087 2.709 1.00 68.56 227 HIS A O 1
ATOM 1783 N N . LEU A 1 228 ? -2.242 17.339 4.669 1.00 65.69 228 LEU A N 1
ATOM 1784 C CA . LEU A 1 228 ? -3.570 17.576 4.065 1.00 65.69 228 LEU A CA 1
ATOM 1785 C C . LEU A 1 228 ? -3.827 19.055 3.775 1.00 65.69 228 LEU A C 1
ATOM 1787 O O . LEU A 1 228 ? -4.563 19.378 2.845 1.00 65.69 228 LEU A O 1
ATOM 1791 N N . TYR A 1 229 ? -3.212 19.940 4.556 1.00 61.50 229 TYR A N 1
ATOM 1792 C CA . TYR A 1 229 ? -3.286 21.386 4.387 1.00 61.50 229 TYR A CA 1
ATOM 1793 C C . TYR A 1 229 ? -1.872 21.937 4.209 1.00 61.50 229 TYR A C 1
ATOM 1795 O O . TYR A 1 229 ? -1.354 22.573 5.127 1.00 61.50 229 TYR A O 1
ATOM 1803 N N . PRO A 1 230 ? -1.195 21.669 3.076 1.00 56.12 230 PRO A N 1
ATOM 1804 C CA . PRO A 1 230 ? 0.067 22.337 2.813 1.00 56.12 230 PRO A CA 1
ATOM 1805 C C . PRO A 1 230 ? -0.192 23.844 2.873 1.00 56.12 230 PRO A C 1
ATOM 1807 O O . PRO A 1 230 ? -1.025 24.369 2.130 1.00 56.12 230 PRO A O 1
ATOM 1810 N N . ILE A 1 231 ? 0.478 24.525 3.805 1.00 49.59 231 ILE A N 1
ATOM 1811 C CA . ILE A 1 231 ? 0.509 25.985 3.834 1.00 49.59 231 ILE A CA 1
ATOM 1812 C C . ILE A 1 231 ? 0.998 26.385 2.441 1.00 49.59 231 ILE A C 1
ATOM 1814 O O . ILE A 1 231 ? 2.045 25.870 2.031 1.00 49.59 231 ILE A O 1
ATOM 1818 N N . PRO A 1 232 ? 0.258 27.213 1.680 1.00 45.88 232 PRO A N 1
ATOM 1819 C CA . PRO A 1 232 ? 0.769 27.701 0.414 1.00 45.88 232 PRO A CA 1
ATOM 1820 C C . PRO A 1 232 ? 2.122 28.331 0.723 1.00 45.88 232 PRO A C 1
ATOM 1822 O O . PRO A 1 232 ? 2.210 29.245 1.544 1.00 45.88 232 PRO A O 1
ATOM 1825 N N . SER A 1 233 ? 3.187 27.771 0.149 1.00 44.50 233 SER A N 1
ATOM 1826 C CA . SER A 1 233 ? 4.483 28.424 0.155 1.00 44.50 233 SER A CA 1
ATOM 1827 C C . SER A 1 233 ? 4.222 29.785 -0.458 1.00 44.50 233 SER A C 1
ATOM 1829 O O . SER A 1 233 ? 3.897 29.844 -1.642 1.00 44.50 233 SER A O 1
ATOM 1831 N N . ASN A 1 234 ? 4.245 30.838 0.363 1.00 37.06 234 ASN A N 1
ATOM 1832 C CA . ASN A 1 234 ? 4.199 32.195 -0.143 1.00 37.06 234 ASN A CA 1
ATOM 1833 C C . ASN A 1 234 ? 5.243 32.246 -1.247 1.00 37.06 234 ASN A C 1
ATOM 1835 O O . ASN A 1 234 ? 6.431 32.024 -0.988 1.00 37.06 234 ASN A O 1
ATOM 1839 N N . ASP A 1 235 ? 4.771 32.482 -2.470 1.00 35.84 235 ASP A N 1
ATOM 1840 C CA . ASP A 1 235 ? 5.615 33.002 -3.518 1.00 35.84 235 ASP A CA 1
ATOM 1841 C C . ASP A 1 235 ? 6.454 34.093 -2.870 1.00 35.84 235 ASP A C 1
ATOM 1843 O O . ASP A 1 235 ? 5.945 34.947 -2.134 1.00 35.84 235 ASP A O 1
ATOM 1847 N N . VAL A 1 236 ? 7.761 33.987 -3.071 1.00 42.22 236 VAL A N 1
ATOM 1848 C CA . VAL A 1 236 ? 8.709 35.043 -2.767 1.00 42.22 236 VAL A CA 1
ATOM 1849 C C . VAL A 1 236 ? 8.260 36.241 -3.599 1.00 42.22 236 VAL A C 1
ATOM 1851 O O . VAL A 1 236 ? 8.677 36.424 -4.738 1.00 42.22 236 VAL A O 1
ATOM 1854 N N . VAL A 1 237 ? 7.339 37.028 -3.047 1.00 38.31 237 VAL A N 1
ATOM 1855 C CA . VAL A 1 237 ? 7.094 38.392 -3.475 1.00 38.31 237 VAL A CA 1
ATOM 1856 C C . VAL A 1 237 ? 8.394 39.086 -3.134 1.00 38.31 237 VAL A C 1
ATOM 1858 O O . VAL A 1 237 ? 8.720 39.267 -1.960 1.00 38.31 237 VAL A O 1
ATOM 1861 N N . GLY A 1 238 ? 9.181 39.357 -4.174 1.00 36.31 238 GLY A N 1
ATOM 1862 C CA . GLY A 1 238 ? 10.313 40.255 -4.088 1.00 36.31 238 GLY A CA 1
ATOM 1863 C C . GLY A 1 238 ? 9.837 41.528 -3.408 1.00 36.31 238 GLY A C 1
ATOM 1864 O O . GLY A 1 238 ? 9.069 42.292 -3.984 1.00 36.31 238 GLY A O 1
ATOM 1865 N N . GLY A 1 239 ? 10.237 41.696 -2.151 1.00 31.34 239 GLY A N 1
ATOM 1866 C CA . GLY A 1 239 ? 10.165 42.976 -1.479 1.00 31.34 239 GLY A CA 1
ATOM 1867 C C . GLY A 1 239 ? 11.209 43.850 -2.141 1.00 31.34 239 GLY A C 1
ATOM 1868 O O . GLY A 1 239 ? 12.393 43.735 -1.830 1.00 31.34 239 GLY A O 1
ATOM 1869 N N . GLU A 1 240 ? 10.771 44.645 -3.111 1.00 32.09 240 GLU A N 1
ATOM 1870 C CA . GLU A 1 240 ? 11.505 45.822 -3.542 1.00 32.09 240 GLU A CA 1
ATOM 1871 C C . GLU A 1 240 ? 11.794 46.665 -2.294 1.00 32.09 240 GLU A C 1
ATOM 1873 O O . GLU A 1 240 ? 10.900 46.977 -1.503 1.00 32.09 240 GLU A O 1
ATOM 1878 N N . GLU A 1 241 ? 13.074 46.962 -2.086 1.00 38.88 241 GLU A N 1
ATOM 1879 C CA . GLU A 1 241 ? 13.525 47.976 -1.146 1.00 38.88 241 GLU A CA 1
ATOM 1880 C C . GLU A 1 241 ? 12.970 49.334 -1.602 1.00 38.88 241 GLU A C 1
ATOM 1882 O O . GLU A 1 241 ? 13.592 50.029 -2.403 1.00 38.88 241 GLU A O 1
ATOM 1887 N N . GLU A 1 242 ? 11.811 49.739 -1.087 1.00 34.53 242 GLU A N 1
ATOM 1888 C CA . GLU A 1 242 ? 11.464 51.158 -1.025 1.00 34.53 242 GLU A CA 1
ATOM 1889 C C . GLU A 1 242 ? 11.996 51.729 0.289 1.00 34.53 242 GLU A C 1
ATOM 1891 O O . GLU A 1 242 ? 11.421 51.595 1.370 1.00 34.53 242 GLU A O 1
ATOM 1896 N N . ALA A 1 243 ? 13.171 52.342 0.168 1.00 40.88 243 ALA A N 1
ATOM 1897 C CA . ALA A 1 243 ? 13.680 53.302 1.121 1.00 40.88 243 ALA A CA 1
ATOM 1898 C C . ALA A 1 243 ? 12.893 54.614 0.985 1.00 40.88 243 ALA A C 1
ATOM 1900 O O . ALA A 1 243 ? 13.046 55.325 -0.004 1.00 40.88 243 ALA A O 1
ATOM 1901 N N . ASP A 1 244 ? 12.108 54.949 2.004 1.00 35.31 244 ASP A N 1
ATOM 1902 C CA . ASP A 1 244 ? 11.612 56.302 2.280 1.00 35.31 244 ASP A CA 1
ATOM 1903 C C . ASP A 1 244 ? 11.383 56.365 3.807 1.00 35.31 244 ASP A C 1
ATOM 1905 O O . ASP A 1 244 ? 10.788 55.461 4.382 1.00 35.31 244 ASP A O 1
ATOM 1909 N N . GLY A 1 245 ? 11.901 57.289 4.612 1.00 32.47 245 GLY A N 1
ATOM 1910 C CA . GLY A 1 245 ? 12.358 58.637 4.317 1.00 32.47 245 GLY A CA 1
ATOM 1911 C C . GLY A 1 245 ? 11.535 59.640 5.133 1.00 32.47 245 GLY A C 1
ATOM 1912 O O . GLY A 1 245 ? 10.706 60.343 4.580 1.00 32.47 245 GLY A O 1
ATOM 1913 N N . GLY A 1 246 ? 11.785 59.728 6.449 1.00 29.23 246 GLY A N 1
ATOM 1914 C CA . GLY A 1 246 ? 11.217 60.756 7.348 1.00 29.23 246 GLY A CA 1
ATOM 1915 C C . GLY A 1 246 ? 9.859 60.387 7.964 1.00 29.23 246 GLY A C 1
ATOM 1916 O O . GLY A 1 246 ? 9.113 59.586 7.426 1.00 29.23 246 GLY A O 1
ATOM 1917 N N . ASP A 1 247 ? 9.443 60.888 9.119 1.00 31.44 247 ASP A N 1
ATOM 1918 C CA . ASP A 1 247 ? 9.980 61.869 10.061 1.00 31.44 247 ASP A CA 1
ATOM 1919 C C . ASP A 1 247 ? 9.307 61.575 11.421 1.00 31.44 247 ASP A C 1
ATOM 1921 O O . ASP A 1 247 ? 8.275 60.902 11.488 1.00 31.44 247 ASP A O 1
ATOM 1925 N N . GLY A 1 248 ? 9.939 61.991 12.514 1.00 30.17 248 GLY A N 1
ATOM 1926 C CA . GLY A 1 248 ? 9.637 61.534 13.865 1.00 30.17 248 GLY A CA 1
ATOM 1927 C C . GLY A 1 248 ? 8.344 62.061 14.488 1.00 30.17 248 GLY A C 1
ATOM 1928 O O . GLY A 1 248 ? 7.739 63.025 14.035 1.00 30.17 248 GLY A O 1
ATOM 1929 N N . THR A 1 249 ? 7.953 61.437 15.600 1.00 37.00 249 THR A N 1
ATOM 1930 C CA . THR A 1 249 ? 7.726 62.079 16.912 1.00 37.00 249 THR A CA 1
ATOM 1931 C C . THR A 1 249 ? 7.274 61.026 17.939 1.00 37.00 249 THR A C 1
ATOM 1933 O O . THR A 1 249 ? 6.406 60.209 17.657 1.00 37.00 249 THR A O 1
ATOM 1936 N N . GLU A 1 250 ? 7.980 60.997 19.080 1.00 34.25 250 GLU A N 1
ATOM 1937 C CA . GLU A 1 250 ? 7.496 60.906 20.480 1.00 34.25 250 GLU A CA 1
ATOM 1938 C C . GLU A 1 250 ? 6.061 60.379 20.757 1.00 34.25 250 GLU A C 1
ATOM 1940 O O . GLU A 1 250 ? 5.122 60.734 20.065 1.00 34.25 250 GLU A O 1
ATOM 1945 N N . LEU A 1 251 ? 5.716 59.645 21.823 1.00 33.62 251 LEU A N 1
ATOM 1946 C CA . LEU A 1 251 ? 6.298 59.393 23.147 1.00 33.62 251 LEU A CA 1
ATOM 1947 C C . LEU A 1 251 ? 5.440 58.288 23.824 1.00 33.62 251 LEU A C 1
ATOM 1949 O O . LEU A 1 251 ? 4.225 58.260 23.671 1.00 33.62 251 LEU A O 1
ATOM 1953 N N . VAL A 1 252 ? 6.115 57.404 24.562 1.00 35.50 252 VAL A N 1
ATOM 1954 C CA . VAL A 1 252 ? 5.796 56.782 25.870 1.00 35.50 252 VAL A CA 1
ATOM 1955 C C . VAL A 1 252 ? 4.346 56.797 26.423 1.00 35.50 252 VAL A C 1
ATOM 1957 O O . VAL A 1 252 ? 3.785 57.860 26.662 1.00 35.50 252 VAL A O 1
ATOM 1960 N N . ALA A 1 253 ? 3.940 55.584 26.852 1.00 35.50 253 ALA A N 1
ATOM 1961 C CA . ALA A 1 253 ? 2.949 55.177 27.876 1.00 35.50 253 ALA A CA 1
ATOM 1962 C C . ALA A 1 253 ? 1.445 55.329 27.588 1.00 35.50 253 ALA A C 1
ATOM 1964 O O . ALA A 1 253 ? 0.943 56.465 27.475 1.00 35.50 253 ALA A O 1
#

Radius of gyration: 23.32 Å; chains: 1; bounding box: 46×88×61 Å

Foldseek 3Di:
DDPVVVVVVLLVVLVVVVVVVVVLVCQLLPLPRDLVSLLVSLVVLLVLLVVLVVVVVPDDDDPDDVPDDDGSLSSLLSPDLSNLLSLLVLLLEDAPDPCLCPDDDPPRNLRDSPDPVCVVVVDDRLSSLSSNQSSLSNQLSSLVSDPPVSLLSNQADPVGGPQSNLVSLLCQCVDPDHDPCSNVSSLSNLQRNLRDPNNLVSLVVCLVSLVVVVVVDVSSVVSCCVRVDPDPPPDPPPPDPPDDDDDDDDDDD

Secondary structure (DSSP, 8-state):
--HHHHHHHHHHHHHHHHHH-HHHHHHHH-TT--HHHHHHHHHHHHHHHHHHHHHHHH-S-----TTPPPPHHHHHHT--HHHHHHHHHHH----TTHHHHH---SS-TT-----HHHHHTT--THHHHHHHHHHHHHHHHHHHHTTTHHHHHHHEETTEE-HHHHHHHHHHHH-SSS-TTHHHHHHHHHHHHHTSGGGHHHHHHHHHHHHHHHTT-HHHHHHHHHHTSPPP---------------------

pLDDT: mean 71.69, std 17.0, range [29.23, 92.62]

Organism: NCBI:txid265537